Protein AF-0000000084401261 (afdb_homodimer)

Solvent-accessible surface area (backbone atoms only — not comparable to full-atom values): 15060 Å² total; per-residue (Å²): 129,85,71,73,80,71,73,76,42,36,64,57,45,37,25,75,43,51,74,70,54,85,77,71,63,54,91,97,41,45,52,34,78,43,34,50,45,66,36,75,44,83,82,37,84,51,31,46,18,32,31,38,40,41,37,37,50,63,77,71,43,76,48,74,32,82,35,45,32,43,34,37,30,67,39,63,32,38,34,36,36,30,63,48,68,70,44,70,43,82,41,37,56,28,19,33,37,38,40,37,60,44,17,37,38,33,38,37,30,94,53,36,23,32,29,43,36,42,30,47,42,78,64,89,51,85,62,54,50,83,50,51,51,63,78,70,73,80,66,86,120,130,85,70,71,80,72,75,76,43,36,62,58,44,37,26,77,44,51,73,68,55,86,76,72,63,52,91,97,41,47,52,34,77,44,33,49,44,65,37,75,44,82,81,39,85,51,31,45,18,32,31,37,38,40,36,35,51,60,76,71,44,76,48,73,31,82,34,46,33,44,36,37,31,67,39,61,31,37,34,36,34,31,62,47,65,71,44,68,43,81,41,39,54,29,20,33,39,38,41,37,61,44,18,36,38,33,40,36,30,92,52,37,22,32,28,42,34,42,29,47,42,77,64,87,50,84,62,54,50,82,50,51,51,64,78,71,77,66,73,82,118

InterPro domains:
  IPR010424 Acetate kinase EutQ [PF06249] (66-119)
  IPR010424 Acetate kinase EutQ [PTHR36169] (6-123)
  IPR011051 RmlC-like cupin domain superfamily [SSF51182] (16-123)
  IPR014710 RmlC-like jelly roll fold [G3DSA:2.60.120.10] (4-123)

Nearest PDB structures (foldseek):
  5ono-assembly1_A  TM=8.066E-01  e=2.607E-05  Paenibacillus lautus
  5cu1-assembly1_A  TM=7.318E-01  e=1.540E-05  Ruegeria pomeroyi DSS-3
  7eyl-assembly1_B  TM=7.516E-01  e=2.473E-05  Salmonella enterica
  2oyz-assembly1_A-2  TM=7.224E-01  e=2.897E-05  Vibrio parahaemolyticus RIMD 2210633
  7eym-assembly1_B  TM=7.090E-01  e=2.748E-05  Vibrio cholerae

Structure (mmCIF, N/CA/C/O backbone):
data_AF-0000000084401261-model_v1
#
loop_
_entity.id
_entity.type
_entity.pdbx_description
1 polymer '(S)-ureidoglycine aminohydrolase cupin domain-containing protein'
#
loop_
_atom_site.group_PDB
_atom_site.id
_atom_site.type_symbol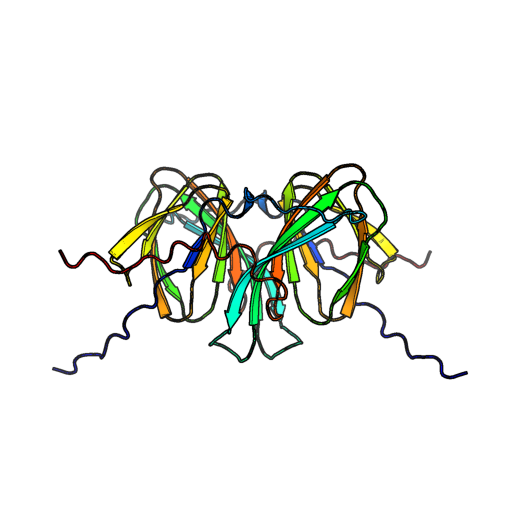
_atom_site.label_atom_id
_atom_site.label_alt_id
_atom_site.label_comp_id
_atom_site.label_asym_id
_atom_site.label_entity_id
_atom_site.label_seq_id
_atom_site.pdbx_PDB_ins_code
_atom_site.Cartn_x
_atom_site.Cartn_y
_atom_site.Cartn_z
_atom_site.occupancy
_atom_site.B_iso_or_equiv
_atom_site.auth_seq_id
_atom_site.auth_comp_id
_atom_site.auth_asym_id
_atom_site.auth_atom_id
_atom_site.pdbx_PDB_model_num
ATOM 1 N N . MET A 1 1 ? -21.547 29.125 25.453 1 32.78 1 MET A N 1
ATOM 2 C CA . MET A 1 1 ? -20.266 28.812 24.812 1 32.78 1 MET A CA 1
ATOM 3 C C . MET A 1 1 ? -20.281 27.406 24.234 1 32.78 1 MET A C 1
ATOM 5 O O . MET A 1 1 ? -20.484 26.438 24.969 1 32.78 1 MET A O 1
ATOM 9 N N . PHE A 1 2 ? -20.875 27.047 23.141 1 37.97 2 PHE A N 1
ATOM 10 C CA . PHE A 1 2 ? -20.984 25.75 22.5 1 37.97 2 PHE A CA 1
ATOM 11 C C . PHE A 1 2 ? -19.625 25.062 22.406 1 37.97 2 PHE A C 1
ATOM 13 O O . PHE A 1 2 ? -18.719 25.594 21.75 1 37.97 2 PHE A O 1
ATOM 20 N N . SER A 1 3 ? -19.094 24.531 23.453 1 42.75 3 SER A N 1
ATOM 21 C CA . SER A 1 3 ? -17.891 23.703 23.422 1 42.75 3 SER A CA 1
ATOM 22 C C . SER A 1 3 ? -17.922 22.734 22.234 1 42.75 3 SER A C 1
ATOM 24 O O . SER A 1 3 ? -18.812 21.906 22.125 1 42.75 3 SER A O 1
ATOM 26 N N . ALA A 1 4 ? -17.781 23.125 21.062 1 45.94 4 ALA A N 1
ATOM 27 C CA . ALA A 1 4 ? -17.609 22.188 19.953 1 45.94 4 ALA A CA 1
ATOM 28 C C . ALA A 1 4 ? -16.922 20.906 20.422 1 45.94 4 ALA A C 1
ATOM 30 O O . ALA A 1 4 ? -15.836 20.953 21 1 45.94 4 ALA A O 1
ATOM 31 N N . HIS A 1 5 ? -17.531 20.016 21 1 50.34 5 HIS A N 1
ATOM 32 C CA . HIS A 1 5 ? -17.016 18.688 21.375 1 50.34 5 HIS A CA 1
ATOM 33 C C . HIS A 1 5 ? -15.945 18.219 20.406 1 50.34 5 HIS A C 1
ATOM 35 O O . HIS A 1 5 ? -16.266 17.766 19.297 1 50.34 5 HIS A O 1
ATOM 41 N N . ARG A 1 6 ? -14.844 18.859 20.25 1 60.12 6 ARG A N 1
ATOM 42 C CA . ARG A 1 6 ? -13.703 18.484 19.406 1 60.12 6 ARG A CA 1
ATOM 43 C C . ARG A 1 6 ? -13.344 17.016 19.625 1 60.12 6 ARG A C 1
ATOM 45 O O . ARG A 1 6 ? -13.008 16.609 20.734 1 60.12 6 ARG A O 1
ATOM 52 N N . MET A 1 7 ? -13.867 16.016 18.891 1 75.56 7 MET A N 1
ATOM 53 C CA . MET A 1 7 ? -13.484 14.617 18.984 1 75.56 7 MET A CA 1
ATOM 54 C C . MET A 1 7 ? -11.977 14.461 19.062 1 75.56 7 MET A C 1
ATOM 56 O O . MET A 1 7 ? -11.234 15.18 18.391 1 75.56 7 MET A O 1
ATOM 60 N N . THR A 1 8 ? -11.555 13.891 20.156 1 91.25 8 THR A N 1
ATOM 61 C CA . THR A 1 8 ? -10.148 13.594 20.359 1 91.25 8 THR A CA 1
ATOM 62 C C . THR A 1 8 ? -9.57 12.836 19.172 1 91.25 8 THR A C 1
ATOM 64 O O . THR A 1 8 ? -10.117 11.812 18.766 1 91.25 8 THR A O 1
ATOM 67 N N . PRO A 1 9 ? -8.617 13.484 18.609 1 96.94 9 PRO A N 1
ATOM 68 C CA . PRO A 1 9 ? -8.031 12.797 17.453 1 96.94 9 PRO A CA 1
ATOM 69 C C . PRO A 1 9 ? -7.582 11.375 17.781 1 96.94 9 PRO A C 1
ATOM 71 O O . PRO A 1 9 ? -7.25 11.078 18.938 1 96.94 9 PRO A O 1
ATOM 74 N N . VAL A 1 10 ? -7.598 10.492 16.797 1 97.88 10 VAL A N 1
ATOM 75 C CA . VAL A 1 10 ? -7.156 9.102 16.906 1 97.88 10 VAL A CA 1
ATOM 76 C C . VAL A 1 10 ? -5.668 9.008 16.578 1 97.88 10 VAL A C 1
ATOM 78 O O . VAL A 1 10 ? -5.211 9.508 15.555 1 97.88 10 VAL A O 1
ATOM 81 N N . PRO A 1 11 ? -4.816 8.414 17.453 1 98.25 11 PRO A N 1
ATOM 82 C CA . PRO A 1 11 ? -3.379 8.312 17.219 1 98.25 11 PRO A CA 1
ATOM 83 C C . PRO A 1 11 ? -3.053 7.453 15.992 1 98.25 11 PRO A C 1
ATOM 85 O O . PRO A 1 11 ? -3.783 6.512 15.68 1 98.25 11 PRO A O 1
ATOM 88 N N . LEU A 1 12 ? -1.943 7.742 15.375 1 98.44 12 LEU A N 1
ATOM 89 C CA . LEU A 1 12 ? -1.398 6.918 14.305 1 98.44 12 LEU A CA 1
ATOM 90 C C . LEU A 1 12 ? -0.884 5.59 14.844 1 98.44 12 LEU A C 1
ATOM 92 O O . LEU A 1 12 ? -0.589 5.473 16.031 1 98.44 12 LEU A O 1
ATOM 96 N N . THR A 1 13 ? -0.856 4.602 14.008 1 97.94 13 THR A N 1
ATOM 97 C CA . THR A 1 13 ? -0.026 3.426 14.234 1 97.94 13 THR A CA 1
ATOM 98 C C . THR A 1 13 ? 1.214 3.457 13.344 1 97.94 13 THR A C 1
ATOM 100 O O . THR A 1 13 ? 1.109 3.652 12.133 1 97.94 13 THR A O 1
ATOM 103 N N . VAL A 1 14 ? 2.398 3.328 13.938 1 97.94 14 VAL A N 1
ATOM 104 C CA . VAL A 1 14 ? 3.654 3.404 13.195 1 97.94 14 VAL A CA 1
ATOM 105 C C . VAL A 1 14 ? 4.48 2.143 13.445 1 97.94 14 VAL A C 1
ATOM 107 O O . VAL A 1 14 ? 4.602 1.687 14.586 1 97.94 14 VAL A O 1
ATOM 110 N N . ILE A 1 15 ? 5 1.595 12.375 1 97.12 15 ILE A N 1
ATOM 111 C CA . ILE A 1 15 ? 5.961 0.502 12.461 1 97.12 15 ILE A CA 1
ATOM 112 C C . ILE A 1 15 ? 7.273 0.92 11.805 1 97.12 15 ILE A C 1
ATOM 114 O O . ILE A 1 15 ? 7.359 1.008 10.578 1 97.12 15 ILE A O 1
ATOM 118 N N . LYS A 1 16 ? 8.273 1.145 12.68 1 97.56 16 LYS A N 1
ATOM 119 C CA . LYS A 1 16 ? 9.586 1.558 12.188 1 97.56 16 LYS A CA 1
ATOM 120 C C . LYS A 1 16 ? 10.289 0.413 11.461 1 97.56 16 LYS A C 1
ATOM 122 O O . LYS A 1 16 ? 10.297 -0.721 11.945 1 97.56 16 LYS A O 1
ATOM 127 N N . GLY A 1 17 ? 10.836 0.696 10.273 1 97.56 17 GLY A N 1
ATOM 128 C CA . GLY A 1 17 ? 11.617 -0.278 9.531 1 97.56 17 GLY A CA 1
ATOM 129 C C . GLY A 1 17 ? 10.797 -1.464 9.055 1 97.56 17 GLY A C 1
ATOM 130 O O . GLY A 1 17 ? 11.32 -2.572 8.922 1 97.56 17 GLY A O 1
ATOM 131 N N . ALA A 1 18 ? 9.523 -1.304 8.844 1 96.88 18 ALA A N 1
ATOM 132 C CA . ALA A 1 18 ? 8.641 -2.41 8.5 1 96.88 18 ALA A CA 1
ATOM 133 C C . ALA A 1 18 ? 9.164 -3.172 7.285 1 96.88 18 ALA A C 1
ATOM 135 O O . ALA A 1 18 ? 9.117 -4.402 7.246 1 96.88 18 ALA A O 1
ATOM 136 N N . SER A 1 19 ? 9.672 -2.469 6.266 1 97.19 19 SER A N 1
ATOM 137 C CA . SER A 1 19 ? 10.086 -3.141 5.039 1 97.19 19 SER A CA 1
ATOM 138 C C . SER A 1 19 ? 11.461 -3.783 5.199 1 97.19 19 SER A C 1
ATOM 140 O O . SER A 1 19 ? 11.969 -4.426 4.273 1 97.19 19 SER A O 1
ATOM 142 N N . HIS A 1 20 ? 12.062 -3.592 6.312 1 94.12 20 HIS A N 1
ATOM 143 C CA . HIS A 1 20 ? 13.375 -4.184 6.574 1 94.12 20 HIS A CA 1
ATOM 144 C C . HIS A 1 20 ? 13.25 -5.418 7.465 1 94.12 20 HIS A C 1
ATOM 146 O O . HIS A 1 20 ? 14.25 -6.094 7.73 1 94.12 20 HIS A O 1
ATOM 152 N N . ALA A 1 21 ? 12.047 -5.633 7.906 1 83.12 21 ALA A N 1
ATOM 153 C CA . ALA A 1 21 ? 11.852 -6.793 8.773 1 83.12 21 ALA A CA 1
ATOM 154 C C . ALA A 1 21 ? 12.102 -8.094 8.016 1 83.12 21 ALA A C 1
ATOM 156 O O . ALA A 1 21 ? 11.852 -8.172 6.809 1 83.12 21 ALA A O 1
ATOM 157 N N . ASN A 1 22 ? 12.594 -9.055 8.727 1 85.94 22 ASN A N 1
ATOM 158 C CA . ASN A 1 22 ? 12.844 -10.359 8.133 1 85.94 22 ASN A CA 1
ATOM 159 C C . ASN A 1 22 ? 11.562 -11.172 7.988 1 85.94 22 ASN A C 1
ATOM 161 O O . ASN A 1 22 ? 10.828 -11.359 8.961 1 85.94 22 ASN A O 1
ATOM 165 N N . LEU A 1 23 ? 11.242 -11.516 6.844 1 91.25 23 LEU A N 1
ATOM 166 C CA . LEU A 1 23 ? 10.141 -12.43 6.555 1 91.25 23 LEU A CA 1
ATOM 167 C C . LEU A 1 23 ? 10.664 -13.836 6.289 1 91.25 23 LEU A C 1
ATOM 169 O O . LEU A 1 23 ? 11.062 -14.148 5.164 1 91.25 23 LEU A O 1
ATOM 173 N N . PRO A 1 24 ? 10.664 -14.609 7.258 1 90.88 24 PRO A N 1
ATOM 174 C CA . PRO A 1 24 ? 11.273 -15.938 7.105 1 90.88 24 PRO A CA 1
ATOM 175 C C . PRO A 1 24 ? 10.484 -16.844 6.16 1 90.88 24 PRO A C 1
ATOM 177 O O . PRO A 1 24 ? 9.258 -16.719 6.055 1 90.88 24 PRO A O 1
ATOM 180 N N . LEU A 1 25 ? 11.258 -17.703 5.543 1 92.38 25 LEU A N 1
ATOM 181 C CA . LEU A 1 25 ? 10.648 -18.766 4.754 1 92.38 25 LEU A CA 1
ATOM 182 C C . LEU A 1 25 ? 10.586 -20.062 5.543 1 92.38 25 LEU A C 1
ATOM 184 O O . LEU A 1 25 ? 11.539 -20.406 6.25 1 92.38 25 LEU A O 1
ATOM 188 N N . PHE A 1 26 ? 9.469 -20.719 5.438 1 87.38 26 PHE A N 1
ATOM 189 C CA . PHE A 1 26 ? 9.328 -22.016 6.086 1 87.38 26 PHE A CA 1
ATOM 190 C C . PHE A 1 26 ? 9.984 -23.109 5.25 1 87.38 26 PHE A C 1
ATOM 192 O O . PHE A 1 26 ? 10.164 -22.953 4.039 1 87.38 26 PHE A O 1
ATOM 199 N N . PRO A 1 27 ? 10.281 -24.203 5.91 1 89.75 27 PRO A N 1
ATOM 200 C CA . PRO A 1 27 ? 10.891 -25.297 5.152 1 89.75 27 PRO A CA 1
ATOM 201 C C . PRO A 1 27 ? 10.062 -25.719 3.938 1 89.75 27 PRO A C 1
ATOM 203 O O . PRO A 1 27 ? 8.836 -25.812 4.027 1 89.75 27 PRO A O 1
ATOM 206 N N . ASN A 1 28 ? 10.633 -25.844 2.803 1 92.12 28 ASN A N 1
ATOM 207 C CA . ASN A 1 28 ? 10.07 -26.281 1.53 1 92.12 28 ASN A CA 1
ATOM 208 C C . ASN A 1 28 ? 9.164 -25.219 0.922 1 92.12 28 ASN A C 1
ATOM 210 O O . ASN A 1 28 ? 8.375 -25.516 0.017 1 92.12 28 ASN A O 1
ATOM 214 N N . GLU A 1 29 ? 9.234 -24.109 1.613 1 95 29 GLU A N 1
ATOM 215 C CA . GLU A 1 29 ? 8.5 -22.984 1.042 1 95 29 GLU A CA 1
ATOM 216 C C . GLU A 1 29 ? 9.453 -21.969 0.402 1 95 29 GLU A C 1
ATOM 218 O O . GLU A 1 29 ? 10.547 -21.734 0.917 1 95 29 GLU A O 1
ATOM 223 N N . ASN A 1 30 ? 9.062 -21.453 -0.778 1 97.88 30 ASN A N 1
ATOM 224 C CA . ASN A 1 30 ? 9.914 -20.453 -1.412 1 97.88 30 ASN A CA 1
ATOM 225 C C . ASN A 1 30 ? 9.234 -19.094 -1.484 1 97.88 30 ASN A C 1
ATOM 227 O O . ASN A 1 30 ? 9.625 -18.234 -2.279 1 97.88 30 ASN A O 1
ATOM 231 N N . ALA A 1 31 ? 8.102 -18.922 -0.783 1 97.56 31 ALA A N 1
ATOM 232 C CA . ALA A 1 31 ? 7.43 -17.641 -0.653 1 97.56 31 ALA A CA 1
ATOM 233 C C . ALA A 1 31 ? 6.816 -17.484 0.735 1 97.56 31 ALA A C 1
ATOM 235 O O . ALA A 1 31 ? 6.527 -18.469 1.412 1 97.56 31 ALA A O 1
ATOM 236 N N . ALA A 1 32 ? 6.676 -16.25 1.172 1 94.56 32 ALA A N 1
ATOM 237 C CA . ALA A 1 32 ? 6.082 -15.945 2.471 1 94.56 32 ALA A CA 1
ATOM 238 C C . ALA A 1 32 ? 5.262 -14.664 2.408 1 94.56 32 ALA A C 1
ATOM 240 O O . ALA A 1 32 ? 5.637 -13.711 1.719 1 94.56 32 ALA A O 1
ATOM 241 N N . LEU A 1 33 ? 4.176 -14.695 3.076 1 94.56 33 LEU A N 1
ATOM 242 C CA . LEU A 1 33 ? 3.389 -13.508 3.379 1 94.56 33 LEU A CA 1
ATOM 243 C C . LEU A 1 33 ? 3.551 -13.102 4.84 1 94.56 33 LEU A C 1
ATOM 245 O O . LEU A 1 33 ? 3.551 -13.961 5.73 1 94.56 33 LEU A O 1
ATOM 249 N N . GLY A 1 34 ? 3.717 -11.836 5.105 1 94 34 GLY A N 1
ATOM 250 C CA . GLY A 1 34 ? 3.75 -11.305 6.461 1 94 34 GLY A CA 1
ATOM 251 C C . GLY A 1 34 ? 2.844 -10.109 6.656 1 94 34 GLY A C 1
ATOM 252 O O . GLY A 1 34 ? 3.242 -8.969 6.391 1 94 34 GLY A O 1
ATOM 253 N N . ASP A 1 35 ? 1.571 -10.375 7.129 1 95.5 35 ASP A N 1
ATOM 254 C CA . ASP A 1 35 ? 0.698 -9.281 7.535 1 95.5 35 ASP A CA 1
ATOM 255 C C . ASP A 1 35 ? 1.272 -8.531 8.734 1 95.5 35 ASP A C 1
ATOM 257 O O . ASP A 1 35 ? 1.63 -9.148 9.742 1 95.5 35 ASP A O 1
ATOM 261 N N . ILE A 1 36 ? 1.341 -7.234 8.586 1 94.94 36 ILE A N 1
ATOM 262 C CA . ILE A 1 36 ? 1.957 -6.508 9.695 1 94.94 36 ILE A CA 1
ATOM 263 C C . ILE A 1 36 ? 0.882 -5.766 10.484 1 94.94 36 ILE A C 1
ATOM 265 O O . ILE A 1 36 ? 1.07 -5.465 11.664 1 94.94 36 ILE A O 1
ATOM 269 N N . LEU A 1 37 ? -0.263 -5.395 9.891 1 95.94 37 LEU A N 1
ATOM 270 C CA . LEU A 1 37 ? -1.326 -4.691 10.602 1 95.94 37 LEU A CA 1
ATOM 271 C C . LEU A 1 37 ? -2.678 -4.941 9.938 1 95.94 37 LEU A C 1
ATOM 273 O O . LEU A 1 37 ? -2.848 -4.684 8.742 1 95.94 37 LEU A O 1
ATOM 277 N N . GLU A 1 38 ? -3.551 -5.484 10.625 1 95.94 38 GLU A N 1
ATOM 278 C CA . GLU A 1 38 ? -4.961 -5.547 10.258 1 95.94 38 GLU A CA 1
ATOM 279 C C . GLU A 1 38 ? -5.734 -4.355 10.82 1 95.94 38 GLU A C 1
ATOM 281 O O . GLU A 1 38 ? -5.59 -4.012 11.992 1 95.94 38 GLU A O 1
ATOM 286 N N . THR A 1 39 ? -6.5 -3.723 9.992 1 95.19 39 THR A N 1
ATOM 287 C CA . THR A 1 39 ? -7.387 -2.654 10.43 1 95.19 39 THR A CA 1
ATOM 288 C C . THR A 1 39 ? -8.828 -2.934 10.008 1 95.19 39 THR A C 1
ATOM 290 O O . THR A 1 39 ? -9.094 -3.146 8.82 1 95.19 39 THR A O 1
ATOM 293 N N . LYS A 1 40 ? -9.688 -2.984 10.992 1 94.19 40 LYS A N 1
ATOM 294 C CA . LYS A 1 40 ? -11.109 -2.938 10.648 1 94.19 40 LYS A CA 1
ATOM 295 C C . LYS A 1 40 ? -11.523 -1.529 10.234 1 94.19 40 LYS A C 1
ATOM 297 O O . LYS A 1 40 ? -11.312 -0.568 10.977 1 94.19 40 LYS A O 1
ATOM 302 N N . THR A 1 41 ? -12.117 -1.435 9.094 1 94.06 41 THR A N 1
ATOM 303 C CA . THR A 1 41 ? -12.43 -0.108 8.57 1 94.06 41 THR A CA 1
ATOM 304 C C . THR A 1 41 ? -13.664 0.467 9.266 1 94.06 41 THR A C 1
ATOM 306 O O . THR A 1 41 ? -14.547 -0.279 9.688 1 94.06 41 THR A O 1
ATOM 309 N N . LYS A 1 42 ? -13.711 1.733 9.383 1 91.31 42 LYS A N 1
ATOM 310 C CA . LYS A 1 42 ? -14.844 2.439 9.984 1 91.31 42 LYS A CA 1
ATOM 311 C C . LYS A 1 42 ? -15.703 3.113 8.914 1 91.31 42 LYS A C 1
ATOM 313 O O . LYS A 1 42 ? -16.859 3.436 9.156 1 91.31 42 LYS A O 1
ATOM 318 N N . THR A 1 43 ? -15.125 3.389 7.793 1 83.81 43 THR A N 1
ATOM 319 C CA . THR A 1 43 ? -15.859 4.016 6.703 1 83.81 43 THR A CA 1
ATOM 320 C C . THR A 1 43 ? -16.953 3.088 6.18 1 83.81 43 THR A C 1
ATOM 322 O O . THR A 1 43 ? -18.062 3.535 5.871 1 83.81 43 THR A O 1
ATOM 325 N N . LYS A 1 44 ? -16.547 1.863 6.023 1 82.38 44 LYS A N 1
ATOM 326 C CA . LYS A 1 44 ? -17.438 0.768 5.645 1 82.38 44 LYS A CA 1
ATOM 327 C C . LYS A 1 44 ? -17.062 -0.518 6.379 1 82.38 44 LYS A C 1
ATOM 329 O O . LYS A 1 44 ? -15.922 -0.677 6.828 1 82.38 44 LYS A O 1
ATOM 334 N N . ASP A 1 45 ? -18.016 -1.297 6.453 1 86.44 45 ASP A N 1
ATOM 335 C CA . ASP A 1 45 ? -17.703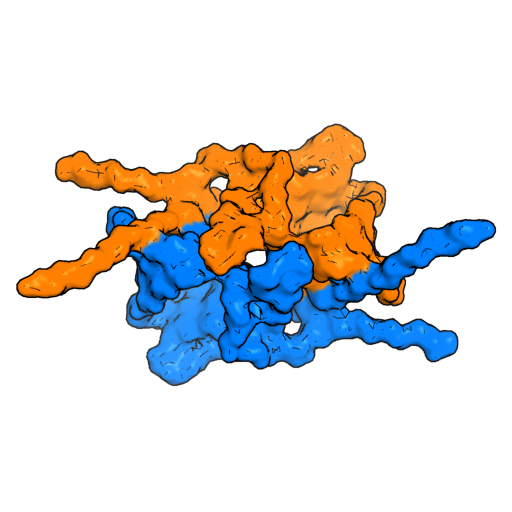 -2.594 7.039 1 86.44 45 ASP A CA 1
ATOM 336 C C . ASP A 1 45 ? -16.703 -3.355 6.172 1 86.44 45 ASP A C 1
ATOM 338 O O . ASP A 1 45 ? -16.953 -3.611 4.996 1 86.44 45 ASP A O 1
ATOM 342 N N . GLY A 1 46 ? -15.547 -3.514 6.637 1 92.38 46 GLY A N 1
ATOM 343 C CA . GLY A 1 46 ? -14.516 -4.227 5.898 1 92.38 46 GLY A CA 1
ATOM 344 C C . GLY A 1 46 ? -13.188 -4.266 6.621 1 92.38 46 GLY A C 1
ATOM 345 O O . GLY A 1 46 ? -13.133 -4.113 7.844 1 92.38 46 GLY A O 1
ATOM 346 N N . TYR A 1 47 ? -12.242 -4.691 5.891 1 94.12 47 TYR A N 1
ATOM 347 C CA . TYR A 1 47 ? -10.883 -4.781 6.422 1 94.12 47 TYR A CA 1
ATOM 348 C C . TYR A 1 47 ? -9.898 -4.055 5.516 1 94.12 47 TYR A C 1
ATOM 350 O O . TYR A 1 47 ? -10.141 -3.898 4.316 1 94.12 47 TYR A O 1
ATOM 358 N N . PHE A 1 48 ? -8.891 -3.662 6.094 1 95.69 48 PHE A N 1
ATOM 359 C CA . PHE A 1 48 ? -7.734 -2.998 5.5 1 95.69 48 PHE A CA 1
ATOM 360 C C . PHE A 1 48 ? -6.438 -3.504 6.129 1 95.69 48 PHE A C 1
ATOM 362 O O . PHE A 1 48 ? -6.043 -3.041 7.199 1 95.69 4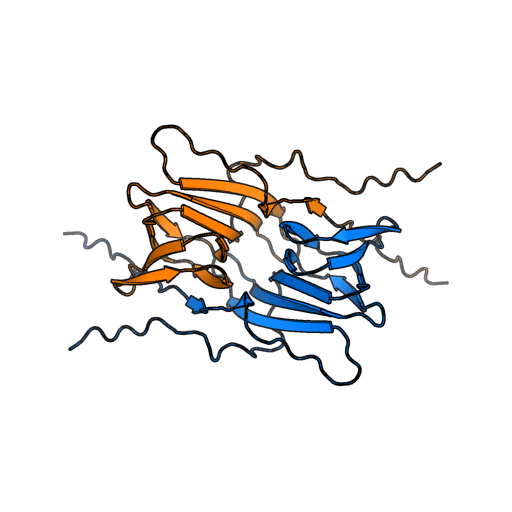8 PHE A O 1
ATOM 369 N N . THR A 1 49 ? -5.801 -4.453 5.449 1 97 49 THR A N 1
ATOM 370 C CA . THR A 1 49 ? -4.656 -5.152 6.027 1 97 49 THR A CA 1
ATOM 371 C C . THR A 1 49 ? -3.396 -4.902 5.203 1 97 49 THR A C 1
ATOM 373 O O . THR A 1 49 ? -3.438 -4.922 3.973 1 97 49 THR A O 1
ATOM 376 N N . SER A 1 50 ? -2.287 -4.664 5.863 1 98.06 50 SER A N 1
ATOM 377 C CA . SER A 1 50 ? -1.005 -4.426 5.211 1 98.06 50 SER A CA 1
ATOM 378 C C . SER A 1 50 ? -0.005 -5.531 5.531 1 98.06 50 SER A C 1
ATOM 380 O O . SER A 1 50 ? -0.073 -6.148 6.598 1 98.06 50 SER A O 1
ATOM 382 N N . GLY A 1 51 ? 0.878 -5.695 4.559 1 97.19 51 GLY A N 1
ATOM 383 C CA . GLY A 1 51 ? 1.94 -6.66 4.793 1 97.19 51 GLY A CA 1
ATOM 384 C C . GLY A 1 51 ? 2.979 -6.688 3.688 1 97.19 51 GLY A C 1
ATOM 385 O O . GLY A 1 51 ? 3.074 -5.742 2.898 1 97.19 51 GLY A O 1
ATOM 386 N N . PHE A 1 52 ? 3.811 -7.684 3.746 1 97.75 52 PHE A N 1
ATOM 387 C CA . PHE A 1 52 ? 4.887 -7.859 2.779 1 97.75 52 PHE A CA 1
ATOM 388 C C . PHE A 1 52 ? 4.883 -9.273 2.215 1 97.75 52 PHE A C 1
ATOM 390 O O . PHE A 1 52 ? 4.422 -10.211 2.871 1 97.75 52 PHE A O 1
ATOM 397 N N . TYR A 1 53 ? 5.25 -9.352 0.996 1 97.12 53 TYR A N 1
ATOM 398 C CA . TYR A 1 53 ? 5.418 -10.602 0.263 1 97.12 53 TYR A CA 1
ATOM 399 C C . TYR A 1 53 ? 6.883 -10.828 -0.104 1 97.12 53 TYR A C 1
ATOM 401 O O . TYR A 1 53 ? 7.547 -9.922 -0.604 1 97.12 53 TYR A O 1
ATOM 409 N N . ARG A 1 54 ? 7.391 -12.016 0.163 1 97.94 54 ARG A N 1
ATOM 410 C CA . ARG A 1 54 ? 8.742 -12.422 -0.219 1 97.94 54 ARG A CA 1
ATOM 411 C C . ARG A 1 54 ? 8.711 -13.711 -1.038 1 97.94 54 ARG A C 1
ATOM 413 O O . ARG A 1 54 ? 7.965 -14.641 -0.724 1 97.94 54 ARG A O 1
ATOM 420 N N . ILE A 1 55 ? 9.539 -13.734 -2.068 1 98.38 55 ILE A N 1
ATOM 421 C CA . ILE A 1 55 ? 9.664 -14.945 -2.869 1 98.38 55 ILE A CA 1
ATOM 422 C C . ILE A 1 55 ? 11.117 -15.133 -3.299 1 98.38 55 ILE A C 1
ATOM 424 O O . ILE A 1 55 ? 11.812 -14.156 -3.596 1 98.38 55 ILE A O 1
ATOM 428 N N . VAL A 1 56 ? 11.617 -16.328 -3.271 1 98.5 56 VAL A N 1
ATOM 429 C CA . VAL A 1 56 ? 12.914 -16.703 -3.822 1 98.5 56 VAL A CA 1
ATOM 430 C C . VAL A 1 56 ? 12.727 -17.766 -4.906 1 98.5 56 VAL A C 1
ATOM 432 O O . VAL A 1 56 ? 11.633 -18.312 -5.07 1 98.5 56 VAL A O 1
ATOM 435 N N . ALA A 1 57 ? 13.789 -17.984 -5.637 1 98.44 57 ALA A N 1
ATOM 436 C CA . ALA A 1 57 ? 13.711 -18.969 -6.719 1 98.44 57 ALA A CA 1
ATOM 437 C C . ALA A 1 57 ? 13.195 -20.312 -6.211 1 98.44 57 ALA A C 1
ATOM 439 O O . ALA A 1 57 ? 13.562 -20.75 -5.121 1 98.44 57 ALA A O 1
ATOM 440 N N . GLY A 1 58 ? 12.328 -20.938 -6.926 1 98.06 58 GLY A N 1
ATOM 441 C CA . GLY A 1 58 ? 11.664 -22.188 -6.594 1 98.06 58 GLY A CA 1
ATOM 442 C C . GLY A 1 58 ? 10.414 -22.438 -7.426 1 98.06 58 GLY A C 1
ATOM 443 O O . GLY A 1 58 ? 10.344 -22.016 -8.586 1 98.06 58 GLY A O 1
ATOM 444 N N . ARG A 1 59 ? 9.508 -23.203 -6.93 1 97.81 59 ARG A N 1
ATOM 445 C CA . ARG A 1 59 ? 8.297 -23.531 -7.672 1 97.81 59 ARG A CA 1
ATOM 446 C C . ARG A 1 59 ? 7.41 -22.312 -7.852 1 97.81 59 ARG A C 1
ATOM 448 O O . ARG A 1 59 ? 7.438 -21.391 -7.027 1 97.81 59 ARG A O 1
ATOM 455 N N . SER A 1 60 ? 6.668 -22.297 -8.883 1 98.44 60 SER A N 1
ATOM 456 C CA . SER A 1 60 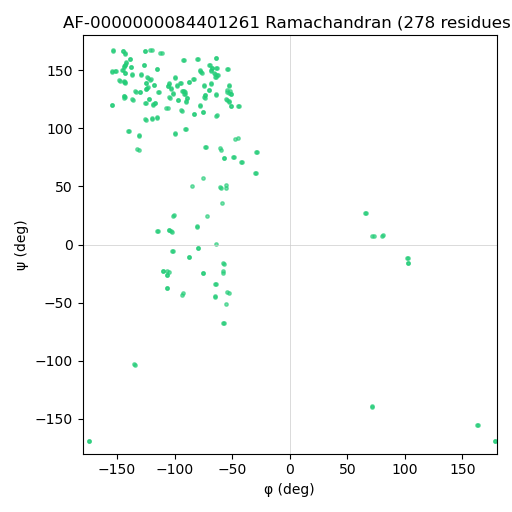? 5.645 -21.266 -9.047 1 98.44 60 SER A CA 1
ATOM 457 C C . SER A 1 60 ? 4.598 -21.344 -7.945 1 98.44 60 SER A C 1
ATOM 459 O O . SER A 1 60 ? 4.207 -22.438 -7.527 1 98.44 60 SER A O 1
ATOM 461 N N . ARG A 1 61 ? 4.09 -20.156 -7.555 1 98.38 61 ARG A N 1
ATOM 462 C CA . ARG A 1 61 ? 3.105 -20.062 -6.48 1 98.38 61 ARG A CA 1
ATOM 463 C C . ARG A 1 61 ? 1.771 -19.547 -7 1 98.38 61 ARG A C 1
ATOM 465 O O . ARG A 1 61 ? 1.654 -18.375 -7.363 1 98.38 61 ARG A O 1
ATOM 472 N N . PRO A 1 62 ? 0.749 -20.391 -7.055 1 98.5 62 PRO A N 1
ATOM 473 C CA . PRO A 1 62 ? -0.555 -19.922 -7.531 1 98.5 62 PRO A CA 1
ATOM 474 C C . PRO A 1 62 ? -1.305 -19.109 -6.48 1 98.5 62 PRO A C 1
ATOM 476 O O . PRO A 1 62 ? -1.128 -19.328 -5.281 1 98.5 62 PRO A O 1
ATOM 479 N N . ALA A 1 63 ? -2.076 -18.172 -6.98 1 98.19 63 ALA A N 1
ATOM 480 C CA . ALA A 1 63 ? -2.961 -17.406 -6.109 1 98.19 63 ALA A CA 1
ATOM 481 C C . ALA A 1 63 ? -4.23 -17 -6.852 1 98.19 63 ALA A C 1
ATOM 483 O O . ALA A 1 63 ? -4.184 -16.656 -8.031 1 98.19 63 ALA A O 1
ATOM 484 N N . GLU A 1 64 ? -5.297 -17.062 -6.129 1 98.12 64 GLU A N 1
ATOM 485 C CA . GLU A 1 64 ? -6.59 -16.547 -6.562 1 98.12 64 GLU A CA 1
ATOM 486 C C . GLU A 1 64 ? -7.137 -15.531 -5.57 1 98.12 64 GLU A C 1
ATOM 488 O O . GLU A 1 64 ? -7.047 -15.727 -4.355 1 98.12 64 GLU A O 1
ATOM 493 N N . TYR A 1 65 ? -7.789 -14.555 -6.121 1 97.94 65 TYR A N 1
ATOM 494 C CA . TYR A 1 65 ? -8.141 -13.422 -5.266 1 97.94 65 TYR A CA 1
ATOM 495 C C . TYR A 1 65 ? -9.648 -13.273 -5.152 1 97.94 65 TYR A C 1
ATOM 497 O O . TYR A 1 65 ? -10.336 -13.062 -6.156 1 97.94 65 TYR A O 1
ATOM 505 N N . SER A 1 66 ? -10.172 -13.328 -3.957 1 97.19 66 SER A N 1
ATOM 506 C CA . SER A 1 66 ? -11.555 -12.984 -3.643 1 97.19 66 SER A CA 1
ATOM 507 C C . SER A 1 66 ? -11.641 -11.633 -2.938 1 97.19 66 SER A C 1
ATOM 509 O O . SER A 1 66 ? -12.656 -11.32 -2.305 1 97.19 66 SER A O 1
ATOM 511 N N . PHE A 1 67 ? -10.617 -10.875 -2.926 1 97.38 67 PHE A N 1
ATOM 512 C CA . PHE A 1 67 ? -10.438 -9.547 -2.344 1 97.38 67 PHE A CA 1
ATOM 513 C C . PHE A 1 67 ? -9.547 -8.68 -3.234 1 97.38 67 PHE A C 1
ATOM 515 O O . PHE A 1 67 ? -8.898 -9.188 -4.148 1 97.38 67 PHE A O 1
ATOM 522 N N . GLU A 1 68 ? -9.539 -7.371 -3.029 1 97.88 68 GLU A N 1
ATOM 523 C CA . GLU A 1 68 ? -8.625 -6.465 -3.715 1 97.88 68 GLU A CA 1
ATOM 524 C C . GLU A 1 68 ? -7.266 -6.422 -3.018 1 97.88 68 GLU A C 1
ATOM 526 O O . GLU A 1 68 ? -7.191 -6.406 -1.787 1 97.88 68 GLU A O 1
ATOM 531 N N . GLU A 1 69 ? -6.23 -6.332 -3.773 1 98.69 69 GLU A N 1
ATOM 532 C CA . GLU A 1 69 ? -4.883 -6.168 -3.238 1 98.69 69 GLU A CA 1
ATOM 533 C C . GLU A 1 69 ? -4.039 -5.262 -4.133 1 98.69 69 GLU A C 1
ATOM 535 O O . GLU A 1 69 ? -3.988 -5.461 -5.352 1 98.69 69 GLU A O 1
ATOM 540 N N . ALA A 1 70 ? -3.449 -4.277 -3.553 1 98.81 70 ALA A N 1
ATOM 541 C CA . ALA A 1 70 ? -2.443 -3.441 -4.199 1 98.81 70 ALA A CA 1
ATOM 542 C C . ALA A 1 70 ? -1.036 -3.836 -3.764 1 98.81 70 ALA A C 1
ATOM 544 O O . ALA A 1 70 ? -0.77 -3.988 -2.568 1 98.81 70 ALA A O 1
ATOM 545 N N . LYS A 1 71 ? -0.145 -4.035 -4.719 1 98.88 71 LYS A N 1
ATOM 546 C CA . LYS A 1 71 ? 1.25 -4.348 -4.422 1 98.88 71 LYS A CA 1
ATOM 547 C C . LYS A 1 71 ? 2.188 -3.309 -5.035 1 98.88 71 LYS A C 1
ATOM 549 O O . LYS A 1 71 ? 1.968 -2.855 -6.16 1 98.88 71 LYS A O 1
ATOM 554 N N . LEU A 1 72 ? 3.195 -2.971 -4.367 1 98.88 72 LEU A N 1
ATOM 555 C CA . LEU A 1 72 ? 4.363 -2.256 -4.871 1 98.88 72 LEU A CA 1
ATOM 556 C C . LEU A 1 72 ? 5.629 -3.094 -4.703 1 98.88 72 LEU A C 1
ATOM 558 O O . LEU A 1 72 ? 5.977 -3.48 -3.586 1 98.88 72 LEU A O 1
ATOM 562 N N . VAL A 1 73 ? 6.289 -3.373 -5.828 1 98.88 73 VAL A N 1
ATOM 563 C CA . VAL A 1 73 ? 7.543 -4.113 -5.746 1 98.88 73 VAL A CA 1
ATOM 564 C C . VAL A 1 73 ? 8.648 -3.209 -5.199 1 98.88 73 VAL A C 1
ATOM 566 O O . VAL A 1 73 ? 8.852 -2.098 -5.695 1 98.88 73 VAL A O 1
ATOM 569 N N . LEU A 1 74 ? 9.344 -3.721 -4.145 1 98.81 74 LEU A N 1
ATOM 570 C CA . LEU A 1 74 ? 10.328 -2.895 -3.449 1 98.81 74 LEU A CA 1
ATOM 571 C C . LEU A 1 74 ? 11.742 -3.336 -3.787 1 98.81 74 LEU A C 1
ATOM 573 O O . LEU A 1 74 ? 12.656 -2.51 -3.838 1 98.81 74 LEU A O 1
ATOM 577 N N . ARG A 1 75 ? 11.984 -4.602 -3.93 1 98.56 75 ARG A N 1
ATOM 578 C CA . ARG A 1 75 ? 13.312 -5.16 -4.164 1 98.56 75 ARG A CA 1
ATOM 579 C C . ARG A 1 75 ? 13.234 -6.379 -5.074 1 98.56 75 ARG A C 1
ATOM 581 O O . ARG A 1 75 ? 12.242 -7.113 -5.062 1 98.56 75 ARG A O 1
ATOM 588 N N . GLY A 1 76 ? 14.305 -6.621 -5.859 1 98.69 76 GLY A N 1
ATOM 589 C CA . GLY A 1 76 ? 14.422 -7.812 -6.688 1 98.69 76 GLY A CA 1
ATOM 590 C C . GLY A 1 76 ? 13.492 -7.801 -7.883 1 98.69 76 GLY A C 1
ATOM 591 O O . GLY A 1 76 ? 13.414 -6.805 -8.609 1 98.69 76 GLY A O 1
ATOM 592 N N . GLU A 1 77 ? 12.938 -8.945 -8.141 1 98.88 77 GLU A N 1
ATOM 593 C CA . GLU A 1 77 ? 12.031 -9.133 -9.266 1 98.88 77 GLU A CA 1
ATOM 594 C C . GLU A 1 77 ? 11.016 -10.234 -8.984 1 98.88 77 GLU A C 1
ATOM 596 O O . GLU A 1 77 ? 11.312 -11.188 -8.266 1 98.88 77 GLU A O 1
ATOM 601 N N . ILE A 1 78 ? 9.875 -10.094 -9.547 1 98.94 78 ILE A N 1
ATOM 602 C CA . ILE A 1 78 ? 8.797 -11.078 -9.445 1 98.94 78 ILE A CA 1
ATOM 603 C C . ILE A 1 78 ? 8.156 -11.273 -10.82 1 98.94 78 ILE A C 1
ATOM 605 O O . ILE A 1 78 ? 7.715 -10.312 -11.453 1 98.94 78 ILE A O 1
ATOM 609 N N . ASP A 1 79 ? 8.109 -12.453 -11.258 1 98.94 79 ASP A N 1
ATOM 610 C CA . ASP A 1 79 ? 7.332 -12.797 -12.445 1 98.94 79 ASP A CA 1
ATOM 611 C C . ASP A 1 79 ? 5.914 -13.219 -12.062 1 98.94 79 ASP A C 1
ATOM 613 O O . ASP A 1 79 ? 5.727 -14.047 -11.172 1 98.94 79 ASP A O 1
ATOM 617 N N . ILE A 1 80 ? 4.98 -12.602 -12.742 1 98.94 80 ILE A N 1
ATOM 618 C CA . ILE A 1 80 ? 3.58 -12.883 -12.453 1 98.94 80 ILE A CA 1
ATOM 619 C C . ILE A 1 80 ? 2.859 -13.297 -13.734 1 98.94 80 ILE A C 1
ATOM 621 O O . ILE A 1 80 ? 2.6 -12.461 -14.602 1 98.94 80 ILE A O 1
ATOM 625 N N . LEU A 1 81 ? 2.547 -14.555 -13.82 1 98.81 81 LEU A N 1
ATOM 626 C CA . LEU A 1 81 ? 1.681 -15.008 -14.906 1 98.81 81 LEU A CA 1
ATOM 627 C C . LEU A 1 81 ? 0.229 -14.625 -14.641 1 98.81 81 LEU A C 1
ATOM 629 O O . LEU A 1 81 ? -0.364 -15.07 -13.656 1 98.81 81 LEU A O 1
ATOM 633 N N . ASP A 1 82 ? -0.254 -13.766 -15.461 1 98.62 82 ASP A N 1
ATOM 634 C CA . ASP A 1 82 ? -1.666 -13.398 -15.422 1 98.62 82 ASP A CA 1
ATOM 635 C C . ASP A 1 82 ? -2.52 -14.398 -16.188 1 98.62 82 ASP A C 1
ATOM 637 O O . ASP A 1 82 ? -2.508 -14.414 -17.422 1 98.62 82 ASP A O 1
ATOM 641 N N . GLU A 1 83 ? -3.34 -15.141 -15.523 1 98.06 83 GLU A N 1
ATOM 642 C CA . GLU A 1 83 ? -4.039 -16.25 -16.172 1 98.06 83 GLU A CA 1
ATOM 643 C C . GLU A 1 83 ? -5.168 -15.734 -17.062 1 98.06 83 GLU A C 1
ATOM 645 O O . GLU A 1 83 ? -5.637 -16.453 -17.953 1 98.06 83 GLU A O 1
ATOM 650 N N . ALA A 1 84 ? -5.645 -14.562 -16.734 1 97.88 84 ALA A N 1
ATOM 651 C CA . ALA A 1 84 ? -6.688 -13.984 -17.594 1 97.88 84 ALA A CA 1
ATOM 652 C C . ALA A 1 84 ? -6.156 -13.695 -18.984 1 97.88 84 ALA A C 1
ATOM 654 O O . ALA A 1 84 ? -6.883 -13.844 -19.969 1 97.88 84 ALA A O 1
ATOM 655 N N . THR A 1 85 ? -4.871 -13.312 -19.094 1 97.56 85 THR A N 1
ATOM 656 C CA . THR A 1 85 ? -4.328 -12.859 -20.375 1 97.56 85 THR A CA 1
ATOM 657 C C . THR A 1 85 ? -3.34 -13.883 -20.922 1 97.56 85 THR A C 1
ATOM 659 O O . THR A 1 85 ? -3.002 -13.844 -22.109 1 97.56 85 THR A O 1
ATOM 662 N N . GLY A 1 86 ? -2.836 -14.641 -20.094 1 97.5 86 GLY A N 1
ATOM 663 C CA . GLY A 1 86 ? -1.783 -15.57 -20.484 1 97.5 86 GLY A CA 1
ATOM 664 C C . GLY A 1 86 ? -0.416 -14.922 -20.562 1 97.5 86 GLY A C 1
ATOM 665 O O . GLY A 1 86 ? 0.552 -15.547 -21 1 97.5 86 GLY A O 1
ATOM 666 N N . ARG A 1 87 ? -0.291 -13.711 -20.141 1 97.94 87 ARG A N 1
ATOM 667 C CA . ARG A 1 87 ? 0.968 -12.969 -20.203 1 97.94 87 ARG A CA 1
ATOM 668 C C . ARG A 1 87 ? 1.676 -12.992 -18.844 1 97.94 87 ARG A C 1
ATOM 670 O O . ARG A 1 87 ? 1.029 -12.906 -17.797 1 97.94 87 ARG A O 1
ATOM 677 N N . THR A 1 88 ? 2.988 -13.078 -18.969 1 98.62 88 THR A N 1
ATOM 678 C CA . THR A 1 88 ? 3.803 -12.945 -17.766 1 98.62 88 THR A CA 1
ATOM 679 C C . THR A 1 88 ? 4.316 -11.523 -17.609 1 98.62 88 THR A C 1
ATOM 681 O O . THR A 1 88 ? 4.969 -10.992 -18.516 1 98.62 88 THR A O 1
ATOM 684 N N . ILE A 1 89 ? 4.035 -10.984 -16.531 1 98.62 89 ILE A N 1
ATOM 685 C CA . ILE A 1 89 ? 4.547 -9.664 -16.172 1 98.62 89 ILE A CA 1
ATOM 686 C C . ILE A 1 89 ? 5.875 -9.812 -15.43 1 98.62 89 ILE A C 1
ATOM 688 O O . ILE A 1 89 ? 5.961 -10.539 -14.445 1 98.62 89 ILE A O 1
ATOM 692 N N . HIS A 1 90 ? 6.875 -9.18 -15.953 1 98.88 90 HIS A N 1
ATOM 693 C CA . HIS A 1 90 ? 8.133 -9.062 -15.227 1 98.88 90 HIS A CA 1
ATOM 694 C C . HIS A 1 90 ? 8.156 -7.801 -14.375 1 98.88 90 HIS A C 1
ATOM 696 O O . HIS A 1 90 ? 8.422 -6.707 -14.883 1 98.88 90 HIS A O 1
ATOM 702 N N . ALA A 1 91 ? 7.871 -7.996 -13.078 1 98.81 91 ALA A N 1
ATOM 703 C CA . ALA A 1 91 ? 7.75 -6.855 -12.18 1 98.81 91 ALA A CA 1
ATOM 704 C C . ALA A 1 91 ? 9.078 -6.566 -11.484 1 98.81 91 ALA A C 1
ATOM 706 O O . ALA A 1 91 ? 9.719 -7.473 -10.953 1 98.81 91 ALA A O 1
ATOM 707 N N . VAL A 1 92 ? 9.461 -5.273 -11.5 1 98.81 92 VAL A N 1
ATOM 708 C CA . VAL A 1 92 ? 10.703 -4.801 -10.898 1 98.81 92 VAL A CA 1
ATOM 709 C C . VAL A 1 92 ? 10.406 -3.674 -9.914 1 98.81 92 VAL A C 1
ATOM 711 O O . VAL A 1 92 ? 9.273 -3.186 -9.844 1 98.81 92 VAL A O 1
ATOM 714 N N . PRO A 1 93 ? 11.414 -3.309 -9.055 1 98.75 93 PRO A N 1
ATOM 715 C CA . PRO A 1 93 ? 11.156 -2.281 -8.039 1 98.75 93 PRO A CA 1
ATOM 716 C C . PRO A 1 93 ? 10.531 -1.018 -8.625 1 98.75 93 PRO A C 1
ATOM 718 O O . PRO A 1 93 ? 11.023 -0.489 -9.625 1 98.75 93 PRO A O 1
ATOM 721 N N . GLY A 1 94 ? 9.461 -0.628 -7.996 1 98.5 94 GLY A N 1
ATOM 722 C CA . GLY A 1 94 ? 8.75 0.562 -8.438 1 98.5 94 GLY A CA 1
ATOM 723 C C . GLY A 1 94 ? 7.492 0.251 -9.219 1 98.5 94 GLY A C 1
ATOM 724 O O . GLY A 1 94 ? 6.645 1.125 -9.414 1 98.5 94 GLY A O 1
ATOM 725 N N . ASP A 1 95 ? 7.332 -1.009 -9.695 1 98.56 95 ASP A N 1
ATOM 726 C CA . ASP A 1 95 ? 6.109 -1.399 -10.391 1 98.56 95 ASP A CA 1
ATOM 727 C C . ASP A 1 95 ? 4.949 -1.57 -9.406 1 98.56 95 ASP A C 1
ATOM 729 O O . ASP A 1 95 ? 5.125 -2.121 -8.32 1 98.56 95 ASP A O 1
ATOM 733 N N . TYR A 1 96 ? 3.861 -1.057 -9.836 1 98.62 96 TYR A N 1
ATOM 734 C CA . TYR A 1 96 ? 2.596 -1.206 -9.125 1 98.62 96 TYR A CA 1
ATOM 735 C C . TYR A 1 96 ? 1.709 -2.244 -9.797 1 98.62 96 TYR A C 1
ATOM 737 O O . TYR A 1 96 ? 1.607 -2.277 -11.023 1 98.62 96 TYR A O 1
ATOM 745 N N . ILE A 1 97 ? 1.102 -3.156 -8.945 1 98.75 97 ILE A N 1
ATOM 746 C CA . ILE A 1 97 ? 0.191 -4.172 -9.461 1 98.75 97 ILE A CA 1
ATOM 747 C C . ILE A 1 97 ? -1.102 -4.168 -8.648 1 98.75 97 ILE A C 1
ATOM 749 O O . ILE A 1 97 ? -1.068 -4.223 -7.414 1 98.75 97 ILE A O 1
ATOM 753 N N . MET A 1 98 ? -2.24 -4.152 -9.305 1 98.69 98 MET A N 1
ATOM 754 C CA . MET A 1 98 ? -3.553 -4.305 -8.68 1 98.69 98 MET A CA 1
ATOM 755 C C . MET A 1 98 ? -4.145 -5.672 -8.992 1 98.69 98 MET A C 1
ATOM 757 O O . MET A 1 98 ? -4.352 -6.016 -10.156 1 98.69 98 MET A O 1
ATOM 761 N N . PHE A 1 99 ? -4.352 -6.434 -7.922 1 98.62 99 PHE A N 1
ATOM 762 C CA . PHE A 1 99 ? -5.082 -7.691 -7.992 1 98.62 99 PHE A CA 1
ATOM 763 C C . PHE A 1 99 ? -6.555 -7.484 -7.656 1 98.62 99 PHE A C 1
ATOM 765 O O . PHE A 1 99 ? -6.895 -7.094 -6.539 1 98.62 99 PHE A O 1
ATOM 772 N N . HIS A 1 100 ? -7.395 -7.727 -8.633 1 98.19 100 HIS A N 1
ATOM 773 C CA . HIS A 1 100 ? -8.828 -7.512 -8.469 1 98.19 100 HIS A CA 1
ATOM 774 C C . HIS A 1 100 ? -9.523 -8.789 -8.008 1 98.19 100 HIS A C 1
ATOM 776 O O . HIS A 1 100 ? -8.984 -9.883 -8.156 1 98.19 100 HIS A O 1
ATOM 782 N N . VAL A 1 101 ? -10.727 -8.57 -7.414 1 97.81 101 VAL A N 1
ATOM 783 C CA . VAL A 1 101 ? -11.547 -9.742 -7.168 1 97.81 101 VAL A CA 1
ATOM 784 C C . VAL A 1 101 ? -11.711 -10.547 -8.461 1 97.81 101 VAL A C 1
ATOM 786 O O . VAL A 1 101 ? -12.109 -9.992 -9.484 1 97.81 101 VAL A O 1
ATOM 789 N N . GLY A 1 102 ? -11.312 -11.844 -8.422 1 97.94 102 GLY A N 1
ATOM 790 C CA . GLY A 1 102 ? -11.422 -12.711 -9.578 1 97.94 102 GLY A CA 1
ATOM 791 C C . GLY A 1 102 ? -10.094 -12.922 -10.289 1 97.94 102 GLY A C 1
ATOM 792 O O . GLY A 1 102 ? -9.984 -13.781 -11.172 1 97.94 102 GLY A O 1
ATOM 793 N N . SER A 1 103 ? -9.047 -12.156 -9.977 1 98.31 103 SER A N 1
ATOM 794 C CA . SER A 1 103 ? -7.73 -12.367 -10.578 1 98.31 103 SER A CA 1
ATOM 795 C C . SER A 1 103 ? -7.148 -13.719 -10.18 1 98.31 103 SER A C 1
ATOM 797 O O . SER A 1 103 ? -7.375 -14.188 -9.062 1 98.31 103 SER A O 1
ATOM 799 N N . LYS A 1 104 ? -6.473 -14.312 -11.047 1 98.69 104 LYS A N 1
ATOM 800 C CA . LYS A 1 104 ? -5.73 -15.555 -10.867 1 98.69 104 LYS A CA 1
ATOM 801 C C . LYS A 1 104 ? -4.332 -15.453 -11.469 1 98.69 104 LYS A C 1
ATOM 803 O O . LYS A 1 104 ? -4.168 -15.023 -12.609 1 98.69 104 LYS A O 1
ATOM 808 N N . VAL A 1 105 ? -3.342 -15.875 -10.656 1 98.81 105 VAL A N 1
ATOM 809 C CA . VAL A 1 105 ? -1.973 -15.648 -11.102 1 98.81 105 VAL A CA 1
ATOM 810 C C . VAL A 1 105 ? -1.083 -16.797 -10.656 1 98.81 105 VAL A C 1
ATOM 812 O O . VAL A 1 105 ? -1.504 -17.641 -9.852 1 98.81 105 VAL A O 1
ATOM 815 N N . GLN A 1 106 ? 0.094 -16.844 -11.219 1 98.88 106 GLN A N 1
ATOM 816 C CA . GLN A 1 106 ? 1.238 -17.594 -10.727 1 98.88 106 GLN A CA 1
ATOM 817 C C . GLN A 1 106 ? 2.436 -16.688 -10.469 1 98.88 106 GLN A C 1
ATOM 819 O O . GLN A 1 106 ? 2.887 -15.977 -11.375 1 98.88 106 GLN A O 1
ATOM 824 N N . PHE A 1 107 ? 2.957 -16.75 -9.219 1 98.88 107 PHE A N 1
ATOM 825 C CA . PHE A 1 107 ? 4.148 -15.992 -8.875 1 98.88 107 PHE A CA 1
ATOM 826 C C . PHE A 1 107 ? 5.402 -16.844 -9.031 1 98.88 107 PHE A C 1
ATOM 828 O O . PHE A 1 107 ? 5.406 -18.016 -8.664 1 98.88 107 PHE A O 1
ATOM 835 N N . SER A 1 108 ? 6.43 -16.25 -9.555 1 98.81 108 SER A N 1
ATOM 836 C CA . SER A 1 108 ? 7.746 -16.875 -9.625 1 98.81 108 SER A CA 1
ATOM 837 C C . SER A 1 108 ? 8.852 -15.828 -9.648 1 98.81 108 SER A C 1
ATOM 839 O O . SER A 1 108 ? 8.578 -14.633 -9.727 1 98.81 108 SER A O 1
ATOM 841 N N . THR A 1 109 ? 10.055 -16.281 -9.453 1 98.81 109 THR A N 1
ATOM 842 C CA . THR A 1 109 ? 11.234 -15.453 -9.641 1 98.81 109 THR A CA 1
ATOM 843 C C . THR A 1 109 ? 12.453 -16.312 -9.961 1 98.81 109 THR A C 1
ATOM 845 O O . THR A 1 109 ? 12.531 -17.469 -9.539 1 98.81 109 THR A O 1
ATOM 848 N N . GLN A 1 110 ? 13.312 -15.703 -10.734 1 97.69 110 GLN A N 1
ATOM 849 C CA . GLN A 1 110 ? 14.57 -16.391 -10.992 1 97.69 110 GLN A CA 1
ATOM 850 C C . GLN A 1 110 ? 15.609 -16.062 -9.922 1 97.69 110 GLN A C 1
ATOM 852 O O . GLN A 1 110 ? 16.688 -16.672 -9.883 1 97.69 110 GLN A O 1
ATOM 857 N N . SER A 1 111 ? 15.352 -15.102 -9.078 1 98.38 111 SER A N 1
ATOM 858 C CA . SER A 1 111 ? 16.234 -14.664 -8 1 98.38 111 SER A CA 1
ATOM 859 C C . SER A 1 111 ? 15.461 -14.469 -6.699 1 98.38 111 SER A C 1
ATOM 861 O O . SER A 1 111 ? 15.148 -15.438 -6.012 1 98.38 111 SER A O 1
ATOM 863 N N . GLU A 1 112 ? 15.18 -13.258 -6.336 1 98.31 112 GLU A N 1
ATOM 864 C CA . GLU A 1 112 ? 14.344 -12.93 -5.18 1 98.31 112 GLU A CA 1
ATOM 865 C C . GLU A 1 112 ? 13.469 -11.711 -5.461 1 98.31 112 GLU A C 1
ATOM 867 O O . GLU A 1 112 ? 13.766 -10.914 -6.344 1 98.31 112 GLU A O 1
ATOM 872 N N . GLY A 1 113 ? 12.406 -11.672 -4.781 1 98.62 113 GLY A N 1
ATOM 873 C CA . GLY A 1 113 ? 11.484 -10.547 -4.859 1 98.62 113 GLY A CA 1
ATOM 874 C C . GLY A 1 113 ? 10.859 -10.195 -3.527 1 98.62 113 GLY A C 1
ATOM 875 O O . GLY A 1 113 ? 10.656 -11.07 -2.68 1 98.62 113 GLY A O 1
ATOM 876 N N . PHE A 1 114 ? 10.586 -8.906 -3.357 1 98.62 114 PHE A N 1
ATOM 877 C CA . PHE A 1 114 ? 9.992 -8.359 -2.141 1 98.62 114 PHE A CA 1
ATOM 878 C C . PHE A 1 114 ? 9.023 -7.23 -2.471 1 98.62 114 PHE A C 1
ATOM 880 O O . PHE A 1 114 ? 9.359 -6.316 -3.229 1 98.62 114 PHE A O 1
ATOM 887 N N . ALA A 1 115 ? 7.793 -7.375 -1.944 1 98.81 115 ALA A N 1
ATOM 888 C CA . ALA A 1 115 ? 6.766 -6.387 -2.266 1 98.81 115 ALA A CA 1
ATOM 889 C C . ALA A 1 115 ? 5.965 -6.004 -1.026 1 98.81 115 ALA A C 1
ATOM 891 O O . ALA A 1 115 ? 5.805 -6.812 -0.109 1 98.81 115 ALA A O 1
ATOM 892 N N . PHE A 1 116 ? 5.555 -4.742 -0.982 1 98.81 116 PHE A N 1
ATOM 893 C CA . PHE A 1 116 ? 4.562 -4.258 -0.029 1 98.81 116 PHE A CA 1
ATOM 894 C C . PHE A 1 116 ? 3.152 -4.445 -0.574 1 98.81 116 PHE A C 1
ATOM 896 O O . PHE A 1 116 ? 2.904 -4.223 -1.761 1 98.81 116 PHE A O 1
ATOM 903 N N . TYR A 1 117 ? 2.219 -4.855 0.312 1 98.69 117 TYR A N 1
ATOM 904 C CA . TYR A 1 117 ? 0.847 -4.941 -0.178 1 98.69 117 TYR A CA 1
ATOM 905 C C . TYR A 1 117 ? -0.135 -4.387 0.846 1 98.69 117 TYR A C 1
ATOM 907 O O . TYR A 1 117 ? 0.156 -4.359 2.045 1 98.69 117 TYR A O 1
ATOM 915 N N . VAL A 1 118 ? -1.247 -3.902 0.407 1 98.62 118 VAL A N 1
ATOM 916 C CA . VAL A 1 118 ? -2.459 -3.605 1.165 1 98.62 118 VAL A CA 1
ATOM 917 C C . VAL A 1 118 ? -3.643 -4.359 0.561 1 98.62 118 VAL A C 1
ATOM 919 O O . VAL A 1 118 ? -3.814 -4.379 -0.66 1 98.62 118 VAL A O 1
ATOM 922 N N . VAL A 1 119 ? -4.426 -4.945 1.391 1 98 119 VAL A N 1
ATOM 923 C CA . VAL A 1 119 ? -5.461 -5.848 0.891 1 98 119 VAL A CA 1
ATOM 924 C C . VAL A 1 119 ? -6.754 -5.629 1.668 1 98 119 VAL A C 1
ATOM 926 O O . VAL A 1 119 ? -6.734 -5.117 2.791 1 98 119 VAL A O 1
ATOM 929 N N . THR A 1 120 ? -7.883 -6.031 1.139 1 97.12 120 THR A N 1
ATOM 930 C CA . THR A 1 120 ? -9.18 -5.777 1.749 1 97.12 120 THR A CA 1
ATOM 931 C C . THR A 1 120 ? -9.695 -7.02 2.475 1 97.12 120 THR A C 1
ATOM 933 O O . THR A 1 120 ? -10.898 -7.199 2.637 1 97.12 120 THR A O 1
ATOM 936 N N . ARG A 1 121 ? -8.906 -7.906 2.896 1 95.69 121 ARG A N 1
ATOM 937 C CA . ARG A 1 121 ? -9.289 -9.07 3.693 1 95.69 121 ARG A CA 1
ATOM 938 C C . ARG A 1 121 ? -8.75 -8.961 5.113 1 95.69 121 ARG A C 1
ATOM 940 O O . ARG A 1 121 ? -7.859 -8.156 5.387 1 95.69 121 ARG A O 1
ATOM 947 N N . PRO A 1 122 ? -9.336 -9.82 5.988 1 94.44 122 PRO A N 1
ATOM 948 C CA . PRO A 1 122 ? -8.734 -9.875 7.324 1 94.44 122 PRO A CA 1
ATOM 949 C C . PRO A 1 122 ? -7.297 -10.391 7.309 1 94.44 122 PRO A C 1
ATOM 951 O O . PRO A 1 122 ? -6.863 -10.992 6.324 1 94.44 122 PRO A O 1
ATOM 954 N N . GLY A 1 123 ? -6.578 -10.055 8.469 1 93 123 GLY A N 1
ATOM 955 C CA . GLY A 1 123 ? -5.227 -10.57 8.609 1 93 123 GLY A CA 1
ATOM 956 C C . GLY A 1 123 ? -5.18 -12.07 8.812 1 93 123 GLY A C 1
ATOM 957 O O . GLY A 1 123 ? -6.102 -12.656 9.391 1 93 123 GLY A O 1
ATOM 958 N N . ASN A 1 124 ? -4.41 -12.844 8.312 1 78.94 124 ASN A N 1
ATOM 959 C CA . ASN A 1 124 ? -4.234 -14.273 8.555 1 78.94 124 ASN A CA 1
ATOM 960 C C . ASN A 1 124 ? -3.166 -14.547 9.609 1 78.94 124 ASN A C 1
ATOM 962 O O . ASN A 1 124 ? -3.277 -15.492 10.383 1 78.94 124 ASN A O 1
ATOM 966 N N . ASN A 1 125 ? -1.796 -13.852 9.773 1 60.81 125 ASN A N 1
ATOM 967 C CA . ASN A 1 125 ? -0.689 -14.156 10.672 1 60.81 125 ASN A CA 1
ATOM 968 C C . ASN A 1 125 ? -0.171 -12.906 11.367 1 60.81 125 ASN A C 1
ATOM 970 O O . ASN A 1 125 ? 0.521 -12.086 10.758 1 60.81 125 ASN A O 1
ATOM 974 N N . PRO A 1 126 ? -0.858 -12.461 12.492 1 51.03 126 PRO A N 1
ATOM 975 C CA . PRO A 1 126 ? -0.381 -11.227 13.133 1 51.03 126 PRO A CA 1
ATOM 976 C C . PRO A 1 126 ? 1.098 -11.297 13.508 1 51.03 126 PRO A C 1
ATOM 978 O O . PRO A 1 126 ? 1.463 -11.961 14.477 1 51.03 126 PRO A O 1
ATOM 981 N N . HIS A 1 127 ? 1.977 -11.672 12.742 1 46.88 127 HIS A N 1
ATOM 982 C CA . HIS A 1 127 ? 3.332 -11.781 13.266 1 46.88 127 HIS A CA 1
ATOM 983 C C . HIS A 1 127 ? 3.809 -10.445 13.828 1 46.88 127 HIS A C 1
ATOM 985 O O . HIS A 1 127 ? 4.434 -10.398 14.891 1 46.88 127 HIS A O 1
ATOM 991 N N . LEU A 1 128 ? 4.02 -9.43 12.961 1 48.28 128 LEU A N 1
ATOM 992 C CA . LEU A 1 128 ? 5.047 -8.438 13.258 1 48.28 128 LEU A CA 1
ATOM 993 C C . LEU A 1 128 ? 4.531 -7.406 14.258 1 48.28 128 LEU A C 1
ATOM 995 O O . LEU A 1 128 ? 5.07 -6.301 14.344 1 48.28 128 LEU A O 1
ATOM 999 N N . THR A 1 129 ? 3.508 -7.699 14.852 1 42.72 129 THR A N 1
ATOM 1000 C CA . THR A 1 129 ? 2.971 -6.672 15.734 1 42.72 129 THR A CA 1
ATOM 1001 C C . THR A 1 129 ? 3.998 -6.277 16.797 1 42.72 129 THR A C 1
ATOM 1003 O O . THR A 1 129 ? 3.771 -5.344 17.562 1 42.72 129 THR A O 1
ATOM 1006 N N . ASP A 1 130 ? 4.863 -7.07 17.047 1 41.62 130 ASP A N 1
ATOM 1007 C CA . ASP A 1 130 ? 5.719 -6.68 18.172 1 41.62 130 ASP A CA 1
ATOM 1008 C C . ASP A 1 130 ? 6.375 -5.324 17.906 1 41.62 130 ASP A C 1
ATOM 1010 O O . ASP A 1 130 ? 6.977 -4.738 18.812 1 41.62 130 ASP A O 1
ATOM 1014 N N . ARG A 1 131 ? 6.348 -4.945 16.719 1 41.06 131 ARG A N 1
ATOM 1015 C CA . ARG A 1 131 ? 7.098 -3.719 16.469 1 41.06 131 ARG A CA 1
ATOM 1016 C C . ARG A 1 131 ? 6.164 -2.521 16.344 1 41.06 131 ARG A C 1
ATOM 1018 O O . ARG A 1 131 ? 6.562 -1.464 15.852 1 41.06 131 ARG A O 1
ATOM 1025 N N . VAL A 1 132 ? 4.934 -2.758 16.688 1 40.28 132 VAL A N 1
ATOM 1026 C CA . VAL A 1 132 ? 4.031 -1.613 16.625 1 40.28 132 VAL A CA 1
ATOM 1027 C C . VAL A 1 132 ? 4.332 -0.663 17.781 1 40.28 132 VAL A C 1
ATOM 1029 O O . VAL A 1 132 ? 4.191 -1.03 18.953 1 40.28 132 VAL A O 1
ATOM 1032 N N . GLU A 1 133 ? 5.254 0.181 17.656 1 40.28 133 GLU A N 1
ATOM 1033 C CA . GLU A 1 133 ? 5.391 1.228 18.656 1 40.28 133 GLU A CA 1
ATOM 1034 C C . GLU A 1 133 ? 4.133 2.084 18.75 1 40.28 133 GLU A C 1
ATOM 1036 O O . GLU A 1 133 ? 3.748 2.729 17.766 1 40.28 133 GLU A O 1
ATOM 1041 N N . GLN A 1 134 ? 3.217 1.557 19.469 1 37.72 134 GLN A N 1
ATOM 1042 C CA . GLN A 1 134 ? 2.119 2.48 19.734 1 37.72 134 GLN A CA 1
ATOM 1043 C C . GLN A 1 134 ? 2.629 3.777 20.344 1 37.72 134 GLN A C 1
ATOM 1045 O O . GLN A 1 134 ? 3.58 3.766 21.141 1 37.72 134 GLN A O 1
ATOM 1050 N N . ALA A 1 135 ? 2.373 4.906 19.828 1 36.44 135 ALA A N 1
ATOM 1051 C CA . ALA A 1 135 ? 2.617 6.18 20.5 1 36.44 135 ALA A CA 1
ATOM 1052 C C . ALA A 1 135 ? 1.886 6.246 21.844 1 36.44 135 ALA A C 1
ATOM 1054 O O . ALA A 1 135 ? 0.653 6.219 21.875 1 36.44 135 ALA A O 1
ATOM 1055 N N . SER A 1 136 ? 2.314 5.551 22.969 1 33.47 136 SER A N 1
ATOM 1056 C CA . SER A 1 136 ? 1.707 5.734 24.281 1 33.47 136 SER A CA 1
ATOM 1057 C C . SER A 1 136 ? 1.664 7.207 24.672 1 33.47 136 SER A C 1
ATOM 1059 O O . SER A 1 136 ? 2.58 7.965 24.359 1 33.47 136 SER A O 1
ATOM 1061 N N . PRO A 1 137 ? 0.525 7.746 25.156 1 26.22 137 PRO A N 1
ATOM 1062 C CA . PRO A 1 137 ? 0.414 9.055 25.797 1 26.22 137 PRO A CA 1
ATOM 1063 C C . PRO A 1 137 ? 1.285 9.18 27.047 1 26.22 137 PRO A C 1
ATOM 1065 O O . PRO A 1 137 ? 1.088 8.438 28.016 1 26.22 137 PRO A O 1
ATOM 1068 N N . LYS A 1 138 ? 2.521 8.922 27.312 1 32.25 138 LYS A N 1
ATOM 1069 C CA . LYS A 1 138 ? 3.035 9.273 28.641 1 32.25 138 LYS A CA 1
ATOM 1070 C C . LYS A 1 138 ? 2.922 10.773 28.891 1 32.25 138 LYS A C 1
ATOM 1072 O O . LYS A 1 138 ? 3.727 11.555 28.391 1 32.25 138 LYS A O 1
ATOM 1077 N N . ALA A 1 139 ? 1.798 11.547 28.688 1 28.61 139 ALA A N 1
ATOM 1078 C CA . ALA A 1 139 ? 1.824 12.93 29.156 1 28.61 139 ALA A CA 1
ATOM 1079 C C . ALA A 1 139 ? 2.168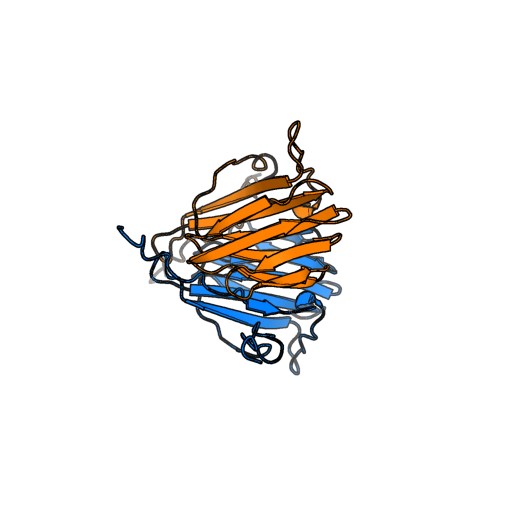 13 30.641 1 28.61 139 ALA A C 1
ATOM 1081 O O . ALA A 1 139 ? 2.859 13.922 31.078 1 28.61 139 ALA A O 1
ATOM 1082 N N . ARG A 1 140 ? 1.554 12.305 31.562 1 28.72 140 ARG A N 1
ATOM 1083 C CA . ARG A 1 140 ? 1.296 13.055 32.781 1 28.72 140 ARG A CA 1
ATOM 1084 C C . ARG A 1 140 ? 2.504 13.016 33.719 1 28.72 140 ARG A C 1
ATOM 1086 O O . ARG A 1 140 ? 2.805 11.984 34.312 1 28.72 140 ARG A O 1
ATOM 1093 N N . LEU A 1 141 ? 3.742 13.32 33.281 1 21.91 141 LEU A N 1
ATOM 1094 C CA . LEU A 1 141 ? 4.352 13.766 34.531 1 21.91 141 LEU A CA 1
ATOM 1095 C C . LEU A 1 141 ? 3.684 15.039 35.062 1 21.91 141 LEU A C 1
ATOM 1097 O O . LEU A 1 141 ? 3.27 15.891 34.25 1 21.91 141 LEU A O 1
ATOM 1101 N N . MET B 1 1 ? -22.188 -33.562 -18.562 1 31.66 1 MET B N 1
ATOM 1102 C CA . MET B 1 1 ? -20.859 -33 -18.266 1 31.66 1 MET B CA 1
ATOM 1103 C C . MET B 1 1 ? -20.969 -31.609 -17.656 1 31.66 1 MET B C 1
ATOM 1105 O O . MET B 1 1 ? -21.562 -30.719 -18.266 1 31.66 1 MET B O 1
ATOM 1109 N N . PHE B 1 2 ? -21.281 -31.359 -16.406 1 37.5 2 PHE B N 1
ATOM 1110 C CA . PHE B 1 2 ? -21.453 -30.078 -15.719 1 37.5 2 PHE B CA 1
ATOM 1111 C C . PHE B 1 2 ? -20.281 -29.156 -16 1 37.5 2 PHE B C 1
ATOM 1113 O O . PHE B 1 2 ? -19.141 -29.453 -15.648 1 37.5 2 PHE B O 1
ATOM 1120 N N . SER B 1 3 ? -20.172 -28.562 -17.156 1 43.06 3 SER B N 1
ATOM 1121 C CA . SER B 1 3 ? -19.203 -27.531 -17.469 1 43.06 3 SER B CA 1
ATOM 1122 C C . SER B 1 3 ? -19.062 -26.531 -16.312 1 43.06 3 SER B C 1
ATOM 1124 O O . SER B 1 3 ? -20.031 -25.891 -15.93 1 43.06 3 SER B O 1
ATOM 1126 N N . ALA B 1 4 ? -18.516 -26.844 -15.25 1 45.53 4 ALA B N 1
ATOM 1127 C CA . ALA B 1 4 ? -18.203 -25.859 -14.219 1 45.53 4 ALA B CA 1
ATOM 1128 C C . ALA B 1 4 ? -17.953 -24.484 -14.836 1 45.53 4 ALA B C 1
ATOM 1130 O O . ALA B 1 4 ? -17.125 -24.344 -15.734 1 45.53 4 ALA B O 1
ATOM 1131 N N . HIS B 1 5 ? -18.875 -23.719 -15.188 1 50.38 5 HIS B N 1
ATOM 1132 C CA . HIS B 1 5 ? -18.781 -22.344 -15.672 1 50.38 5 HIS B CA 1
ATOM 1133 C C . HIS B 1 5 ? -17.578 -21.641 -15.062 1 50.38 5 HIS B C 1
ATOM 1135 O O . HIS B 1 5 ? -17.625 -21.219 -13.906 1 50.38 5 HIS B O 1
ATOM 1141 N N . ARG B 1 6 ? -16.375 -22.047 -15.25 1 59.91 6 ARG B N 1
ATOM 1142 C CA . ARG B 1 6 ? -15.125 -21.422 -14.797 1 59.91 6 ARG B CA 1
ATOM 1143 C C . ARG B 1 6 ? -15.148 -19.922 -15.062 1 59.91 6 ARG B C 1
ATOM 1145 O O . ARG B 1 6 ? -15.242 -19.484 -16.203 1 59.91 6 ARG B O 1
ATOM 1152 N N . MET B 1 7 ? -15.586 -19.016 -14.172 1 75.5 7 MET B N 1
ATOM 1153 C CA . MET B 1 7 ? -15.547 -17.562 -14.328 1 75.5 7 MET B CA 1
ATOM 1154 C C . MET B 1 7 ? -14.195 -17.125 -14.867 1 75.5 7 MET B C 1
ATOM 1156 O O . MET B 1 7 ? -13.156 -17.656 -14.484 1 75.5 7 MET B O 1
ATOM 1160 N N . THR B 1 8 ? -14.258 -16.516 -16.016 1 91.38 8 THR B N 1
ATOM 1161 C CA . THR B 1 8 ? -13.078 -15.945 -16.656 1 91.38 8 THR B CA 1
ATOM 1162 C C . THR B 1 8 ? -12.32 -15.047 -15.672 1 91.38 8 THR B C 1
ATOM 1164 O O . THR B 1 8 ? -12.898 -14.141 -15.078 1 91.38 8 THR B O 1
ATOM 1167 N N . PRO B 1 9 ? -11.125 -15.484 -15.477 1 96.94 9 PRO B N 1
ATOM 1168 C CA . PRO B 1 9 ? -10.359 -14.656 -14.539 1 96.94 9 PRO B CA 1
ATOM 1169 C C . PRO B 1 9 ? -10.328 -13.188 -14.945 1 96.94 9 PRO B C 1
ATOM 1171 O O . PRO B 1 9 ? -10.438 -12.867 -16.125 1 96.94 9 PRO B O 1
ATOM 1174 N N . VAL B 1 10 ? -10.211 -12.289 -13.969 1 97.88 10 VAL B N 1
ATOM 1175 C CA . VAL B 1 10 ? -10.117 -10.844 -14.164 1 97.88 10 VAL B CA 1
ATOM 1176 C C . VAL B 1 10 ? -8.648 -10.445 -14.328 1 97.88 10 VAL B C 1
ATOM 1178 O O . VAL B 1 10 ? -7.805 -10.805 -13.508 1 97.88 10 VAL B O 1
ATOM 1181 N N . PRO B 1 11 ? -8.258 -9.727 -15.398 1 98.19 11 PRO B N 1
ATOM 1182 C CA . PRO B 1 11 ? -6.867 -9.32 -15.609 1 98.19 11 PRO B CA 1
ATOM 1183 C C . PRO B 1 11 ? -6.352 -8.383 -14.523 1 98.19 11 PRO B C 1
ATOM 1185 O O . PRO B 1 11 ? -7.121 -7.594 -13.969 1 98.19 11 PRO B O 1
ATOM 1188 N N . LEU B 1 12 ? -5.066 -8.43 -14.297 1 98.38 12 LEU B N 1
ATOM 1189 C CA . LEU B 1 12 ? -4.391 -7.477 -13.43 1 98.38 12 LEU B CA 1
ATOM 1190 C C . LEU B 1 12 ? -4.352 -6.086 -14.062 1 98.38 12 LEU B C 1
ATOM 1192 O O . LEU B 1 12 ? -4.477 -5.953 -15.281 1 98.38 12 LEU B O 1
ATOM 1196 N N . THR B 1 13 ? -4.258 -5.086 -13.234 1 97.88 13 THR B N 1
ATOM 1197 C CA . THR B 1 13 ? -3.791 -3.775 -13.68 1 97.88 13 THR B CA 1
ATOM 1198 C C . THR B 1 13 ? -2.355 -3.533 -13.219 1 97.88 13 THR B C 1
ATOM 1200 O O . THR B 1 13 ? -2.031 -3.713 -12.047 1 97.88 13 THR B O 1
ATOM 1203 N N . VAL B 1 14 ? -1.463 -3.178 -14.141 1 97.94 14 VAL B N 1
ATOM 1204 C CA . VAL B 1 14 ? -0.051 -2.977 -13.828 1 97.94 14 VAL B CA 1
ATOM 1205 C C . VAL B 1 14 ? 0.383 -1.583 -14.281 1 97.94 14 VAL B C 1
ATOM 1207 O O . VAL B 1 14 ? 0.053 -1.152 -15.391 1 97.94 14 VAL B O 1
ATOM 1210 N N . ILE B 1 15 ? 1.076 -0.902 -13.414 1 97.06 15 ILE B N 1
ATOM 1211 C CA . ILE B 1 15 ? 1.725 0.358 -13.766 1 97.06 15 ILE B CA 1
ATOM 1212 C C . ILE B 1 15 ? 3.232 0.234 -13.562 1 97.06 15 ILE B C 1
ATOM 1214 O O . ILE B 1 15 ? 3.715 0.207 -12.43 1 97.06 15 ILE B O 1
ATOM 1218 N N . LYS B 1 16 ? 3.938 0.189 -14.711 1 97.56 16 LYS B N 1
ATOM 1219 C CA . LYS B 1 16 ? 5.391 0.067 -14.672 1 97.56 16 LYS B CA 1
ATOM 1220 C C . LYS B 1 16 ? 6.039 1.354 -14.164 1 97.56 16 LYS B C 1
ATOM 1222 O O . LYS B 1 16 ? 5.668 2.449 -14.594 1 97.56 16 LYS B O 1
ATOM 1227 N N . GLY B 1 17 ? 6.98 1.229 -13.227 1 97.5 17 GLY B N 1
ATOM 1228 C CA . GLY B 1 17 ? 7.742 2.365 -12.734 1 97.5 17 GLY B CA 1
ATOM 1229 C C . GLY B 1 17 ? 6.891 3.375 -11.984 1 97.5 17 GLY B C 1
ATOM 1230 O O . GLY B 1 17 ? 7.191 4.57 -11.984 1 97.5 17 GLY B O 1
ATOM 1231 N N . ALA B 1 18 ? 5.797 2.969 -11.391 1 96.81 18 ALA B N 1
ATOM 1232 C CA . ALA B 1 18 ? 4.863 3.883 -10.742 1 96.81 18 ALA B CA 1
ATOM 1233 C C . ALA B 1 18 ? 5.578 4.777 -9.734 1 96.81 18 ALA B C 1
ATOM 1235 O O . ALA B 1 18 ? 5.301 5.973 -9.641 1 96.81 18 ALA B O 1
ATOM 1236 N N . SER B 1 19 ? 6.516 4.219 -8.945 1 97.19 19 SER B N 1
ATOM 1237 C CA . SER B 1 19 ? 7.148 4.996 -7.883 1 97.19 19 SER B CA 1
ATOM 1238 C C . SER B 1 19 ? 8.242 5.902 -8.445 1 97.19 19 SER B C 1
ATOM 1240 O O . SER B 1 19 ? 8.859 6.664 -7.699 1 97.19 19 SER B O 1
ATOM 1242 N N . HIS B 1 20 ? 8.484 5.812 -9.695 1 94.19 20 HIS B N 1
ATOM 1243 C CA . HIS B 1 20 ? 9.5 6.648 -10.328 1 94.19 20 HIS B CA 1
ATOM 1244 C C . HIS B 1 20 ? 8.859 7.801 -11.094 1 94.19 20 HIS B C 1
ATOM 1246 O O . HIS B 1 20 ? 9.562 8.656 -11.633 1 94.19 20 HIS B O 1
ATOM 1252 N N . ALA B 1 21 ? 7.551 7.762 -11.141 1 82.94 21 ALA B N 1
ATOM 1253 C CA . ALA B 1 21 ? 6.859 8.828 -11.859 1 82.94 21 ALA B CA 1
ATOM 1254 C C . ALA B 1 21 ? 7.074 10.18 -11.18 1 82.94 21 ALA B C 1
ATOM 1256 O O . ALA B 1 21 ? 7.203 10.25 -9.953 1 82.94 21 ALA B O 1
ATOM 1257 N N . ASN B 1 22 ? 7.117 11.188 -11.977 1 85.75 22 ASN B N 1
ATOM 1258 C CA . ASN B 1 22 ? 7.277 12.539 -11.453 1 85.75 22 ASN B CA 1
ATOM 1259 C C . ASN B 1 22 ? 5.965 13.078 -10.891 1 85.75 22 ASN B C 1
ATOM 1261 O O . ASN B 1 22 ? 4.941 13.078 -11.57 1 85.75 22 ASN B O 1
ATOM 1265 N N . LEU B 1 23 ? 5.973 13.375 -9.688 1 91.19 23 LEU B N 1
ATOM 1266 C CA . LEU B 1 23 ? 4.855 14.055 -9.03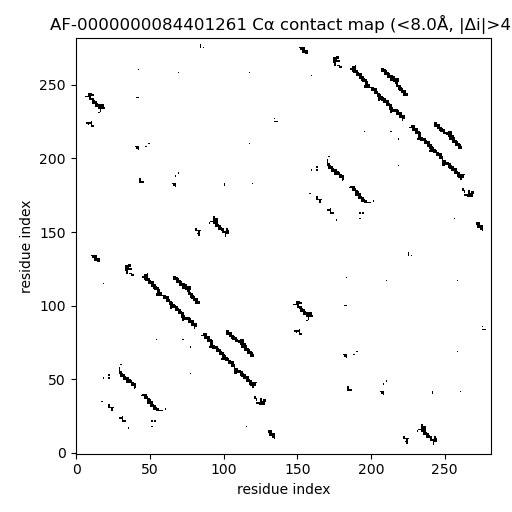9 1 91.19 23 LEU B CA 1
ATOM 1267 C C . LEU B 1 23 ? 5.141 15.547 -8.906 1 91.19 23 LEU B C 1
ATOM 1269 O O . LEU B 1 23 ? 5.805 15.977 -7.961 1 91.19 23 LEU B O 1
ATOM 1273 N N . PRO B 1 24 ? 4.668 16.281 -9.797 1 90.81 24 PRO B N 1
ATOM 1274 C CA . PRO B 1 24 ? 5.012 17.703 -9.805 1 90.81 24 PRO B CA 1
ATOM 1275 C C . PRO B 1 24 ? 4.398 18.453 -8.633 1 90.81 24 PRO B C 1
ATOM 1277 O O . PRO B 1 24 ? 3.326 18.094 -8.141 1 90.81 24 PRO B O 1
ATOM 1280 N N . LEU B 1 25 ? 5.152 19.469 -8.25 1 92.38 25 LEU B N 1
ATOM 1281 C CA . LEU B 1 25 ? 4.625 20.422 -7.273 1 92.38 25 LEU B CA 1
ATOM 1282 C C . LEU B 1 25 ? 4.07 21.656 -7.961 1 92.38 25 LEU B C 1
ATOM 1284 O O . LEU B 1 25 ? 4.664 22.172 -8.914 1 92.38 25 LEU B O 1
ATOM 1288 N N . PHE B 1 26 ? 2.924 22.078 -7.492 1 87.38 26 PHE B N 1
ATOM 1289 C CA . PHE B 1 26 ? 2.34 23.312 -8.023 1 87.38 26 PHE B CA 1
ATOM 1290 C C . PHE B 1 26 ? 2.988 24.531 -7.395 1 87.38 26 PHE B C 1
ATOM 1292 O O . PHE B 1 26 ? 3.557 24.453 -6.305 1 87.38 26 PHE B O 1
ATOM 1299 N N . PRO B 1 27 ? 2.836 25.641 -8.086 1 89.75 27 PRO B N 1
ATOM 1300 C CA . PRO B 1 27 ? 3.422 26.859 -7.516 1 89.75 27 PRO B CA 1
ATOM 1301 C C . PRO B 1 27 ? 2.945 27.125 -6.09 1 89.75 27 PRO B C 1
ATOM 1303 O O . PRO B 1 27 ? 1.759 26.969 -5.789 1 89.75 27 PRO B O 1
ATOM 1306 N N . ASN B 1 28 ? 3.799 27.422 -5.184 1 92 28 ASN B N 1
ATOM 1307 C CA . ASN B 1 28 ? 3.584 27.781 -3.785 1 92 28 ASN B CA 1
ATOM 1308 C C . ASN B 1 28 ? 3.143 26.578 -2.961 1 92 28 ASN B C 1
ATOM 1310 O O . ASN B 1 28 ? 2.639 26.734 -1.847 1 92 28 ASN B O 1
ATOM 1314 N N . GLU B 1 29 ? 3.217 25.469 -3.688 1 94.94 29 GLU B N 1
ATOM 1315 C CA . GLU B 1 29 ? 2.945 24.234 -2.953 1 94.94 29 GLU B CA 1
ATOM 1316 C C . GLU B 1 29 ? 4.23 23.469 -2.676 1 94.94 29 GLU B C 1
ATOM 1318 O O . GLU B 1 29 ? 5.141 23.438 -3.51 1 94.94 29 GLU B O 1
ATOM 1323 N N . ASN B 1 30 ? 4.34 22.906 -1.449 1 97.88 30 ASN B N 1
ATOM 1324 C CA . ASN B 1 30 ? 5.531 22.125 -1.151 1 97.88 30 ASN B CA 1
ATOM 1325 C C . ASN B 1 30 ? 5.195 20.656 -0.913 1 97.88 30 ASN B C 1
ATOM 1327 O O . ASN B 1 30 ? 5.98 19.922 -0.308 1 97.88 30 ASN B O 1
ATOM 1331 N N . ALA B 1 31 ? 3.961 20.25 -1.233 1 97.56 31 ALA B N 1
ATOM 1332 C CA . ALA B 1 31 ? 3.557 18.844 -1.188 1 97.56 31 ALA B CA 1
ATOM 1333 C C . ALA B 1 31 ? 2.586 18.531 -2.32 1 97.56 31 ALA B C 1
ATOM 1335 O O . ALA B 1 31 ? 1.91 19.406 -2.844 1 97.56 31 ALA B O 1
ATOM 1336 N N . ALA B 1 32 ? 2.561 17.281 -2.732 1 94.44 32 ALA B N 1
ATOM 1337 C CA . ALA B 1 32 ? 1.668 16.812 -3.793 1 94.44 32 ALA B CA 1
ATOM 1338 C C . ALA B 1 32 ? 1.182 15.398 -3.52 1 94.44 32 ALA B C 1
ATOM 1340 O O . ALA B 1 32 ? 1.936 14.562 -3.012 1 94.44 32 ALA B O 1
ATOM 1341 N N . LEU B 1 33 ? -0.042 15.188 -3.809 1 94.5 33 LEU B N 1
ATOM 1342 C CA . LEU B 1 33 ? -0.631 13.859 -3.889 1 94.5 33 LEU B CA 1
ATOM 1343 C C . LEU B 1 33 ? -0.859 13.453 -5.34 1 94.5 33 LEU B C 1
ATOM 1345 O O . LEU B 1 33 ? -1.3 14.266 -6.156 1 94.5 33 LEU B O 1
ATOM 1349 N N . GLY B 1 34 ? -0.533 12.234 -5.68 1 94.06 34 GLY B N 1
ATOM 1350 C CA . GLY B 1 34 ? -0.821 11.68 -6.992 1 94.06 34 GLY B CA 1
ATOM 1351 C C . GLY B 1 34 ? -1.479 10.312 -6.934 1 94.06 34 GLY B C 1
ATOM 1352 O O . GLY B 1 34 ? -0.794 9.289 -6.84 1 94.06 34 GLY B O 1
ATOM 1353 N N . ASP B 1 35 ? -2.871 10.305 -6.977 1 95.5 35 ASP B N 1
ATOM 1354 C CA . ASP B 1 35 ? -3.584 9.039 -7.125 1 95.5 35 ASP B CA 1
ATOM 1355 C C . ASP B 1 35 ? -3.273 8.391 -8.469 1 95.5 35 ASP B C 1
ATOM 1357 O O . ASP B 1 35 ? -3.375 9.031 -9.516 1 95.5 35 ASP B O 1
ATOM 1361 N N . ILE B 1 36 ? -2.906 7.129 -8.391 1 94.81 36 ILE B N 1
ATOM 1362 C CA . ILE B 1 36 ? -2.535 6.512 -9.656 1 94.81 36 ILE B CA 1
ATOM 1363 C C . ILE B 1 36 ? -3.629 5.543 -10.102 1 94.81 36 ILE B C 1
ATOM 1365 O O . ILE B 1 36 ? -3.76 5.246 -11.289 1 94.81 36 ILE B O 1
ATOM 1369 N N . LEU B 1 37 ? -4.438 4.961 -9.188 1 95.88 37 LEU B N 1
ATOM 1370 C CA . LEU B 1 37 ? -5.504 4.039 -9.555 1 95.88 37 LEU B CA 1
ATOM 1371 C C . LEU B 1 37 ? -6.605 4.031 -8.5 1 95.88 37 LEU B C 1
ATOM 1373 O O . LEU B 1 37 ? -6.336 3.787 -7.32 1 95.88 37 LEU B O 1
ATOM 1377 N N . GLU B 1 38 ? -7.734 4.35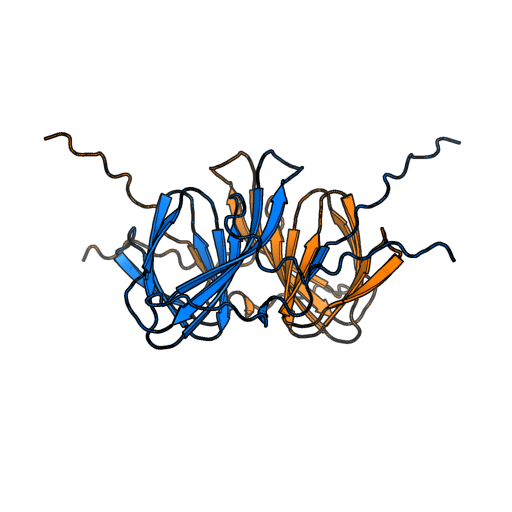9 -8.859 1 95.88 38 GLU B N 1
ATOM 1378 C CA . GLU B 1 38 ? -8.938 4.148 -8.07 1 95.88 38 GLU B CA 1
ATOM 1379 C C . GLU B 1 38 ? -9.602 2.812 -8.406 1 95.88 38 GLU B C 1
ATOM 1381 O O . GLU B 1 38 ? -9.766 2.475 -9.578 1 95.88 38 GLU B O 1
ATOM 1386 N N . THR B 1 39 ? -9.938 2.061 -7.406 1 95.19 39 THR B N 1
ATOM 1387 C CA . THR B 1 39 ? -10.688 0.822 -7.582 1 95.19 39 THR B CA 1
ATOM 1388 C C . THR B 1 39 ? -11.945 0.824 -6.719 1 95.19 39 THR B C 1
ATOM 1390 O O . THR B 1 39 ? -11.867 1.014 -5.5 1 95.19 39 THR B O 1
ATOM 1393 N N . LYS B 1 40 ? -13.055 0.673 -7.383 1 94.25 40 LYS B N 1
ATOM 1394 C CA . LYS B 1 40 ? -14.258 0.351 -6.613 1 94.25 40 LYS B CA 1
ATOM 1395 C C . LYS B 1 40 ? -14.227 -1.099 -6.137 1 94.25 40 LYS B C 1
ATOM 1397 O O . LYS B 1 40 ? -14.07 -2.02 -6.941 1 94.25 40 LYS B O 1
ATOM 1402 N N . THR B 1 41 ? -14.398 -1.274 -4.863 1 94.12 41 THR B N 1
ATOM 1403 C CA . THR B 1 41 ? -14.258 -2.619 -4.32 1 94.12 41 THR B CA 1
ATOM 1404 C C . THR B 1 41 ? -15.5 -3.455 -4.609 1 94.12 41 THR B C 1
ATOM 1406 O O . THR B 1 41 ? -16.609 -2.918 -4.707 1 94.12 41 THR B O 1
ATOM 1409 N N . LYS B 1 42 ? -15.336 -4.707 -4.734 1 91.38 42 LYS B N 1
ATOM 1410 C CA . LYS B 1 42 ? -16.438 -5.645 -4.973 1 91.38 42 LYS B CA 1
ATOM 1411 C C . LYS B 1 42 ? -16.75 -6.453 -3.719 1 91.38 42 LYS B C 1
ATOM 1413 O O . LYS B 1 42 ? -17.844 -7.02 -3.6 1 91.38 42 LYS B O 1
ATOM 1418 N N . THR B 1 43 ? -15.812 -6.57 -2.842 1 83.75 43 THR B N 1
ATOM 1419 C CA . THR B 1 43 ? -16.016 -7.301 -1.597 1 83.75 43 THR B CA 1
ATOM 1420 C C . THR B 1 43 ? -17.062 -6.602 -0.729 1 83.75 43 THR B C 1
ATOM 1422 O O . THR B 1 43 ? -17.906 -7.254 -0.112 1 83.75 43 THR B O 1
ATOM 1425 N N . LYS B 1 44 ? -16.875 -5.312 -0.665 1 82.69 44 LYS B N 1
ATOM 1426 C CA . LYS B 1 44 ? -17.812 -4.406 0.003 1 82.69 44 LYS B CA 1
ATOM 1427 C C . LYS B 1 44 ? -17.953 -3.094 -0.764 1 82.69 44 LYS B C 1
ATOM 1429 O O . LYS B 1 44 ? -17.062 -2.723 -1.531 1 82.69 44 LYS B O 1
ATOM 1434 N N . ASP B 1 45 ? -19.031 -2.533 -0.516 1 86.31 45 ASP B N 1
ATOM 1435 C CA . ASP B 1 45 ? -19.172 -1.218 -1.132 1 86.31 45 ASP B CA 1
ATOM 1436 C C . ASP B 1 45 ? -18.125 -0.244 -0.597 1 86.31 45 ASP B C 1
ATOM 1438 O O . ASP B 1 45 ? -18.047 -0.014 0.612 1 86.31 45 ASP B O 1
ATOM 1442 N N . GLY B 1 46 ? -17.219 0.134 -1.381 1 92.38 46 GLY B N 1
ATOM 1443 C CA . GLY B 1 46 ? -16.188 1.065 -0.981 1 92.38 46 GLY B CA 1
ATOM 1444 C C . GLY B 1 46 ? -15.18 1.348 -2.084 1 92.38 46 GLY B C 1
ATOM 1445 O O . GLY B 1 46 ? -15.484 1.166 -3.266 1 92.38 46 GLY B O 1
ATOM 1446 N N . TYR B 1 47 ? -14.164 1.985 -1.678 1 94.12 47 TYR B N 1
ATOM 1447 C CA . TYR B 1 47 ? -13.094 2.33 -2.602 1 94.12 47 TYR B CA 1
ATOM 1448 C C . TYR B 1 47 ? -11.742 1.85 -2.076 1 94.12 47 TYR B C 1
ATOM 1450 O O . TYR B 1 47 ? -11.562 1.682 -0.867 1 94.12 47 TYR B O 1
ATOM 1458 N N . PHE B 1 48 ? -10.906 1.653 -2.951 1 95.62 48 PHE B N 1
ATOM 1459 C CA . PHE B 1 48 ? -9.516 1.257 -2.773 1 95.62 48 PHE B CA 1
ATOM 1460 C C . PHE B 1 48 ? -8.617 1.993 -3.756 1 95.62 48 PHE B C 1
ATOM 1462 O O . PHE B 1 48 ? -8.492 1.595 -4.914 1 95.62 48 PHE B O 1
ATOM 1469 N N . THR B 1 49 ? -8 3.072 -3.271 1 96.94 49 THR B N 1
ATOM 1470 C CA . THR B 1 49 ? -7.258 3.969 -4.152 1 96.94 49 THR B CA 1
ATOM 1471 C C . THR B 1 49 ? -5.781 4 -3.775 1 96.94 49 THR B C 1
ATOM 1473 O O . THR B 1 49 ? -5.438 4.051 -2.592 1 96.94 49 THR B O 1
ATOM 1476 N N . SER B 1 50 ? -4.91 3.973 -4.77 1 98 50 SER B N 1
ATOM 1477 C CA . SER B 1 50 ? -3.469 4.016 -4.559 1 98 50 SER B CA 1
ATOM 1478 C C . SER B 1 50 ? -2.863 5.289 -5.137 1 98 50 SER B C 1
ATOM 1480 O O . SER B 1 50 ? -3.385 5.844 -6.109 1 98 50 SER B O 1
ATOM 1482 N N . GLY B 1 51 ? -1.766 5.668 -4.477 1 97.12 51 GLY B N 1
ATOM 1483 C CA . GLY B 1 51 ? -1.047 6.82 -4.996 1 97.12 51 GLY B CA 1
ATOM 1484 C C . GLY B 1 51 ? 0.257 7.09 -4.27 1 97.12 51 GLY B C 1
ATOM 1485 O O . GLY B 1 51 ? 0.782 6.211 -3.58 1 97.12 51 GLY B O 1
ATOM 1486 N N . PHE B 1 52 ? 0.803 8.227 -4.551 1 97.69 52 PHE B N 1
ATOM 1487 C CA . PHE B 1 52 ? 2.07 8.648 -3.963 1 97.69 52 PHE B CA 1
ATOM 1488 C C . PHE B 1 52 ? 1.956 10.047 -3.377 1 97.69 52 PHE B C 1
ATOM 1490 O O . PHE B 1 52 ? 1.131 10.852 -3.82 1 97.69 52 PHE B O 1
ATOM 1497 N N . TYR B 1 53 ? 2.672 10.234 -2.336 1 97.06 53 TYR B N 1
ATOM 1498 C CA . TYR B 1 53 ? 2.807 11.516 -1.653 1 97.06 53 TYR B CA 1
ATOM 1499 C C . TYR B 1 53 ? 4.234 12.047 -1.754 1 97.06 53 TYR B C 1
ATOM 1501 O O . TYR B 1 53 ? 5.191 11.305 -1.522 1 97.06 53 TYR B O 1
ATOM 1509 N N . ARG B 1 54 ? 4.379 13.312 -2.129 1 97.88 54 ARG B N 1
ATOM 1510 C CA . ARG B 1 54 ? 5.668 13.992 -2.176 1 97.88 54 ARG B CA 1
ATOM 1511 C C . ARG B 1 54 ? 5.645 15.273 -1.346 1 97.88 54 ARG B C 1
ATOM 1513 O O . ARG B 1 54 ? 4.664 16.016 -1.378 1 97.88 54 ARG B O 1
ATOM 1520 N N . ILE B 1 55 ? 6.73 15.5 -0.629 1 98.31 55 ILE B N 1
ATOM 1521 C CA . ILE B 1 55 ? 6.855 16.734 0.131 1 98.31 55 ILE B CA 1
ATOM 1522 C C . ILE B 1 55 ? 8.305 17.219 0.091 1 98.31 55 ILE B C 1
ATOM 1524 O O . ILE B 1 55 ? 9.234 16.422 0.122 1 98.31 55 ILE B O 1
ATOM 1528 N N . VAL B 1 56 ? 8.508 18.5 -0.043 1 98.5 56 VAL B N 1
ATOM 1529 C CA . VAL B 1 56 ? 9.812 19.141 0.085 1 98.5 56 VAL B CA 1
ATOM 1530 C C . VAL B 1 56 ? 9.766 20.188 1.207 1 98.5 56 VAL B C 1
ATOM 1532 O O . VAL B 1 56 ? 8.695 20.5 1.729 1 98.5 56 VAL B O 1
ATOM 1535 N N . ALA B 1 57 ? 10.945 20.625 1.571 1 98.44 57 ALA B N 1
ATOM 1536 C CA . ALA B 1 57 ? 11.016 21.594 2.654 1 98.44 57 ALA B CA 1
ATOM 1537 C C . ALA B 1 57 ? 10.102 22.797 2.379 1 98.44 57 ALA B C 1
ATOM 1539 O O . ALA B 1 57 ? 10.016 23.266 1.244 1 98.44 57 ALA B O 1
ATOM 1540 N N . GLY B 1 58 ? 9.391 23.25 3.336 1 98.06 58 GLY B N 1
ATOM 1541 C CA . GLY B 1 58 ? 8.422 24.328 3.273 1 98.06 58 GLY B CA 1
ATOM 1542 C C . GLY B 1 58 ? 7.473 24.344 4.461 1 98.06 58 GLY B C 1
ATOM 1543 O O . GLY B 1 58 ? 7.848 23.953 5.566 1 98.06 58 GLY B O 1
ATOM 1544 N N . ARG B 1 59 ? 6.324 24.906 4.297 1 97.75 59 ARG B N 1
ATOM 1545 C CA . ARG B 1 59 ? 5.367 25.016 5.391 1 97.75 59 ARG B CA 1
ATOM 1546 C C . ARG B 1 59 ? 4.844 23.641 5.797 1 97.75 59 ARG B C 1
ATOM 1548 O O . ARG B 1 59 ? 4.785 22.719 4.977 1 97.75 59 ARG B O 1
ATOM 1555 N N . SER B 1 60 ? 4.473 23.516 7.008 1 98.38 60 SER B N 1
ATOM 1556 C CA . SER B 1 60 ? 3.785 22.297 7.453 1 98.38 60 SER B CA 1
ATOM 1557 C C . SER B 1 60 ? 2.453 22.125 6.734 1 98.38 60 SER B C 1
ATOM 1559 O O . SER B 1 60 ? 1.738 23.109 6.496 1 98.38 60 SER B O 1
ATOM 1561 N N . ARG B 1 61 ? 2.1 20.859 6.48 1 98.38 61 ARG B N 1
ATOM 1562 C CA . ARG B 1 61 ? 0.867 20.531 5.766 1 98.38 61 ARG B CA 1
ATOM 1563 C C . ARG B 1 61 ? -0.105 19.766 6.66 1 98.38 61 ARG B C 1
ATOM 1565 O O . ARG B 1 61 ? 0.135 18.609 7 1 98.38 61 ARG B O 1
ATOM 1572 N N . PRO B 1 62 ? -1.2 20.406 7.07 1 98.5 62 PRO B N 1
ATOM 1573 C CA . PRO B 1 62 ? -2.17 19.703 7.914 1 98.5 62 PRO B CA 1
ATOM 1574 C C . PRO B 1 62 ? -3.031 18.719 7.129 1 98.5 62 PRO B C 1
ATOM 1576 O O . PRO B 1 62 ? -3.293 18.938 5.941 1 98.5 62 PRO B O 1
ATOM 1579 N N . ALA B 1 63 ? -3.402 17.656 7.809 1 98.19 63 ALA B N 1
ATOM 1580 C CA . ALA B 1 63 ? -4.344 16.703 7.238 1 98.19 63 ALA B CA 1
ATOM 1581 C C . ALA B 1 63 ? -5.211 16.078 8.32 1 98.19 63 ALA B C 1
ATOM 1583 O O . ALA B 1 63 ? -4.734 15.789 9.422 1 98.19 63 ALA B O 1
ATOM 1584 N N . GLU B 1 64 ? -6.441 15.914 7.969 1 98.06 64 GLU B N 1
ATOM 1585 C CA . GLU B 1 64 ? -7.406 15.164 8.766 1 98.06 64 GLU B CA 1
ATOM 1586 C C . GLU B 1 64 ? -8.023 14.023 7.961 1 98.06 64 GLU B C 1
ATOM 1588 O O . GLU B 1 64 ? -8.352 14.195 6.789 1 98.06 64 GLU B O 1
ATOM 1593 N N . TYR B 1 65 ? -8.25 12.945 8.656 1 97.94 65 TYR B N 1
ATOM 1594 C CA . TYR B 1 65 ? -8.617 11.742 7.91 1 97.94 65 TYR B CA 1
ATOM 1595 C C . TYR B 1 65 ? -10.023 11.281 8.273 1 97.94 65 TYR B C 1
ATOM 1597 O O . TYR B 1 65 ? -10.305 10.969 9.43 1 97.94 65 TYR B O 1
ATOM 1605 N N . SER B 1 66 ? -10.891 11.195 7.301 1 97.25 66 SER B N 1
ATOM 1606 C CA . SER B 1 66 ? -12.203 10.57 7.426 1 97.25 66 SER B CA 1
ATOM 1607 C C . SER B 1 66 ? -12.234 9.203 6.742 1 97.25 66 SER B C 1
ATOM 1609 O O . SER B 1 66 ? -13.305 8.672 6.457 1 97.25 66 SER B O 1
ATOM 1611 N N . PHE B 1 67 ? -11.133 8.672 6.391 1 97.38 67 PHE B N 1
ATOM 1612 C CA . PHE B 1 67 ? -10.883 7.387 5.738 1 97.38 67 PHE B CA 1
ATOM 1613 C C . PHE B 1 67 ? -9.609 6.746 6.281 1 97.38 67 PHE B C 1
ATOM 1615 O O . PHE B 1 67 ? -8.82 7.398 6.969 1 97.38 67 PHE B O 1
ATOM 1622 N N . GLU B 1 68 ? -9.398 5.457 6.031 1 97.88 68 GLU B N 1
ATOM 1623 C CA . GLU B 1 68 ? -8.156 4.777 6.371 1 97.88 68 GLU B CA 1
ATOM 1624 C C . GLU B 1 68 ? -7.102 4.984 5.285 1 97.88 68 GLU B C 1
ATOM 1626 O O . GLU B 1 68 ? -7.414 4.938 4.094 1 97.88 68 GLU B O 1
ATOM 1631 N N . GLU B 1 69 ? -5.891 5.129 5.676 1 98.69 69 GLU B N 1
ATOM 1632 C CA . GLU B 1 69 ? -4.773 5.223 4.738 1 98.69 69 GLU B CA 1
ATOM 1633 C C . GLU B 1 69 ? -3.529 4.535 5.297 1 98.69 69 GLU B C 1
ATOM 1635 O O . GLU B 1 69 ? -3.139 4.777 6.441 1 98.69 69 GLU B O 1
ATOM 1640 N N . ALA B 1 70 ? -2.967 3.67 4.527 1 98.81 70 ALA B N 1
ATOM 1641 C CA . ALA B 1 70 ? -1.663 3.07 4.801 1 98.81 70 ALA B CA 1
ATOM 1642 C C . ALA B 1 70 ? -0.571 3.725 3.961 1 98.81 70 ALA B C 1
ATOM 1644 O O . ALA B 1 70 ? -0.727 3.889 2.748 1 98.81 70 ALA B O 1
ATOM 1645 N N . LYS B 1 71 ? 0.509 4.133 4.602 1 98.88 71 LYS B N 1
ATOM 1646 C CA . LYS B 1 71 ? 1.649 4.707 3.895 1 98.88 71 LYS B CA 1
ATOM 1647 C C . LYS B 1 71 ? 2.92 3.9 4.148 1 98.88 71 LYS B C 1
ATOM 1649 O O . LYS B 1 71 ? 3.16 3.449 5.273 1 98.88 71 LYS B O 1
ATOM 1654 N N . LEU B 1 72 ? 3.721 3.752 3.186 1 98.88 72 LEU B N 1
ATOM 1655 C CA . LEU B 1 72 ? 5.105 3.305 3.273 1 98.88 72 LEU B CA 1
ATOM 1656 C C . LEU B 1 72 ? 6.059 4.375 2.748 1 98.88 72 LEU B C 1
ATOM 1658 O O . LEU B 1 72 ? 5.957 4.785 1.591 1 98.88 72 LEU B O 1
ATOM 1662 N N . VAL B 1 73 ? 6.965 4.82 3.627 1 98.88 73 VAL B N 1
ATOM 1663 C CA . VAL B 1 73 ? 7.957 5.797 3.182 1 98.88 73 VAL B CA 1
ATOM 1664 C C . VAL B 1 73 ? 8.992 5.109 2.287 1 98.88 73 VAL B C 1
ATOM 1666 O O . VAL B 1 73 ? 9.562 4.082 2.662 1 98.88 73 VAL B O 1
ATOM 1669 N N . LEU B 1 74 ? 9.203 5.715 1.083 1 98.75 74 LEU B N 1
ATOM 1670 C CA . LEU B 1 74 ? 10.07 5.078 0.09 1 98.75 74 LEU B CA 1
ATOM 1671 C C . LEU B 1 74 ? 11.406 5.809 -0.015 1 98.75 74 LEU B C 1
ATOM 1673 O O . LEU B 1 74 ? 12.438 5.188 -0.282 1 98.75 74 LEU B O 1
ATOM 1677 N N . ARG B 1 75 ? 11.414 7.109 0.081 1 98.56 75 ARG B N 1
ATOM 1678 C CA . ARG B 1 75 ? 12.609 7.93 -0.093 1 98.56 75 ARG B CA 1
ATOM 1679 C C . ARG B 1 75 ? 12.578 9.141 0.836 1 98.56 75 ARG B C 1
ATOM 1681 O O . ARG B 1 75 ? 11.508 9.656 1.162 1 98.56 75 ARG B O 1
ATOM 1688 N N . GLY B 1 76 ? 13.773 9.617 1.252 1 98.69 76 GLY B N 1
ATOM 1689 C CA . GLY B 1 76 ? 13.906 10.828 2.041 1 98.69 76 GLY B CA 1
ATOM 1690 C C . GLY B 1 76 ? 13.414 10.664 3.469 1 98.69 76 GLY B C 1
ATOM 1691 O O . GLY B 1 76 ? 13.773 9.703 4.148 1 98.69 76 GLY B O 1
ATOM 1692 N N . GLU B 1 77 ? 12.75 11.68 3.912 1 98.88 77 GLU B N 1
ATOM 1693 C CA . GLU B 1 77 ? 12.219 11.711 5.273 1 98.88 77 GLU B CA 1
ATOM 1694 C C . GLU B 1 77 ? 10.969 12.578 5.359 1 98.88 77 GLU B C 1
ATOM 1696 O O . GLU B 1 77 ? 10.828 13.547 4.609 1 98.88 77 GLU B O 1
ATOM 1701 N N . ILE B 1 78 ? 10.102 12.234 6.242 1 98.94 78 ILE B N 1
ATOM 1702 C CA . ILE B 1 78 ? 8.875 12.977 6.52 1 98.94 78 ILE B CA 1
ATOM 1703 C C . ILE B 1 78 ? 8.672 13.086 8.023 1 98.94 78 ILE B C 1
ATOM 1705 O O . ILE B 1 78 ? 8.656 12.078 8.734 1 98.94 78 ILE B O 1
ATOM 1709 N N . ASP B 1 79 ? 8.539 14.25 8.492 1 98.94 79 ASP B N 1
ATOM 1710 C CA . ASP B 1 79 ? 8.117 14.461 9.867 1 98.94 79 ASP B CA 1
ATOM 1711 C C . ASP B 1 79 ? 6.598 14.586 9.969 1 98.94 79 ASP B C 1
ATOM 1713 O O . ASP B 1 79 ? 5.977 15.32 9.203 1 98.94 79 ASP B O 1
ATOM 1717 N N . ILE B 1 80 ? 6.062 13.812 10.883 1 98.94 80 ILE B N 1
ATOM 1718 C CA . ILE B 1 80 ? 4.613 13.797 11.055 1 98.94 80 ILE B CA 1
ATOM 1719 C C . ILE B 1 80 ? 4.266 14.102 12.508 1 98.94 80 ILE B C 1
ATOM 1721 O O . ILE B 1 80 ? 4.461 13.258 13.391 1 98.94 80 ILE B O 1
ATOM 1725 N N . LEU B 1 81 ? 3.754 15.273 12.742 1 98.81 81 LEU B N 1
ATOM 1726 C CA . LEU B 1 81 ? 3.199 15.578 14.055 1 98.81 81 LEU B CA 1
ATOM 1727 C C . LEU B 1 81 ? 1.843 14.906 14.242 1 98.81 81 LEU B C 1
ATOM 1729 O O . LEU B 1 81 ? 0.895 15.203 13.508 1 98.81 81 LEU B O 1
ATOM 1733 N N . ASP B 1 82 ? 1.814 13.992 15.148 1 98.62 82 ASP B N 1
ATOM 1734 C CA . ASP B 1 82 ? 0.567 13.344 15.539 1 98.62 82 ASP B CA 1
ATOM 1735 C C . ASP B 1 82 ? -0.187 14.18 16.562 1 98.62 82 ASP B C 1
ATOM 1737 O O . ASP B 1 82 ? 0.207 14.242 17.734 1 98.62 82 ASP B O 1
ATOM 1741 N N . GLU B 1 83 ? -1.304 14.711 16.219 1 98.12 83 GLU B N 1
ATOM 1742 C CA . GLU B 1 83 ? -1.969 15.672 17.078 1 98.12 83 GLU B CA 1
ATOM 1743 C C . GLU B 1 83 ? -2.641 14.977 18.266 1 98.12 83 GLU B C 1
ATOM 1745 O O . GLU B 1 83 ? -2.945 15.609 19.281 1 98.12 83 GLU B O 1
ATOM 1750 N N . ALA B 1 84 ? -2.945 13.719 18.062 1 97.88 84 ALA B N 1
ATOM 1751 C CA . ALA B 1 84 ? -3.531 12.969 19.172 1 97.88 84 ALA B CA 1
ATOM 1752 C C . ALA B 1 84 ? -2.541 12.836 20.328 1 97.88 84 ALA B C 1
ATOM 1754 O O . ALA B 1 84 ? -2.934 12.867 21.5 1 97.88 84 ALA B O 1
ATOM 1755 N N . THR B 1 85 ? -1.246 12.734 20.016 1 97.62 85 THR B N 1
ATOM 1756 C CA . THR B 1 85 ? -0.25 12.445 21.031 1 97.62 85 THR B CA 1
ATOM 1757 C C . THR B 1 85 ? 0.635 13.656 21.297 1 97.62 85 THR B C 1
ATOM 1759 O O . THR B 1 85 ? 1.327 13.727 22.312 1 97.62 85 THR B O 1
ATOM 1762 N N . GLY B 1 86 ? 0.681 14.484 20.375 1 97.5 86 GLY B N 1
ATOM 1763 C CA . GLY B 1 86 ? 1.59 15.617 20.453 1 97.5 86 GLY B CA 1
ATOM 1764 C C . GLY B 1 86 ? 3.018 15.266 20.078 1 97.5 86 GLY B C 1
ATOM 1765 O O . GLY B 1 86 ? 3.924 16.094 20.219 1 97.5 86 GLY B O 1
ATOM 1766 N N . ARG B 1 87 ? 3.254 14.086 19.594 1 97.94 87 ARG B N 1
ATOM 1767 C CA . ARG B 1 87 ? 4.59 13.625 19.234 1 97.94 87 ARG B CA 1
ATOM 1768 C C . ARG B 1 87 ? 4.82 13.742 17.734 1 97.94 87 ARG B C 1
ATOM 1770 O O . ARG B 1 87 ? 3.912 13.484 16.938 1 97.94 87 ARG B O 1
ATOM 1777 N N . THR B 1 88 ? 6.062 14.086 17.438 1 98.62 88 THR B N 1
ATOM 1778 C CA . THR B 1 88 ? 6.469 14.078 16.031 1 98.62 88 THR B CA 1
ATOM 1779 C C . THR B 1 88 ? 7.188 12.781 15.68 1 98.62 88 THR B C 1
ATOM 1781 O O . THR B 1 88 ? 8.18 12.422 16.312 1 98.62 88 THR B O 1
ATOM 1784 N N . ILE B 1 89 ? 6.688 12.172 14.734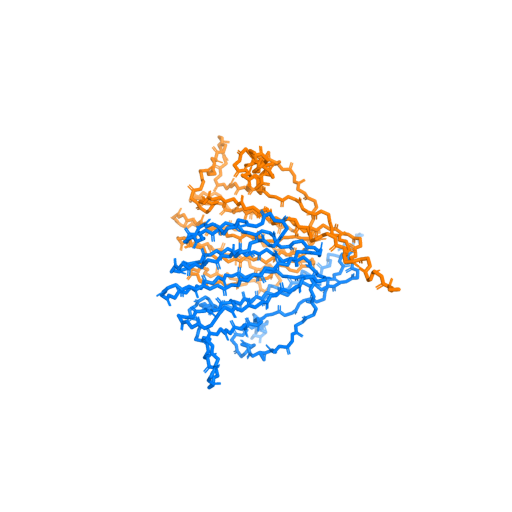 1 98.62 89 ILE B N 1
ATOM 1785 C CA . ILE B 1 89 ? 7.312 10.969 14.18 1 98.62 89 ILE B CA 1
ATOM 1786 C C . ILE B 1 89 ? 8.281 11.359 13.07 1 98.62 89 ILE B C 1
ATOM 1788 O O . ILE B 1 89 ? 7.902 12.055 12.125 1 98.62 89 ILE B O 1
ATOM 1792 N N . HIS B 1 90 ? 9.516 10.969 13.242 1 98.88 90 HIS B N 1
ATOM 1793 C CA . HIS B 1 90 ? 10.477 11.078 12.148 1 98.88 90 HIS B CA 1
ATOM 1794 C C . HIS B 1 90 ? 10.492 9.82 11.297 1 98.88 90 HIS B C 1
ATOM 1796 O O . HIS B 1 90 ? 11.117 8.82 11.656 1 98.88 90 HIS B O 1
ATOM 1802 N N . ALA B 1 91 ? 9.773 9.906 10.164 1 98.81 91 ALA B N 1
ATOM 1803 C CA . ALA B 1 91 ? 9.609 8.734 9.312 1 98.81 91 ALA B CA 1
ATOM 1804 C C . ALA B 1 91 ? 10.68 8.688 8.227 1 98.81 91 ALA B C 1
ATOM 1806 O O . ALA B 1 91 ? 10.93 9.688 7.551 1 98.81 91 ALA B O 1
ATOM 1807 N N . VAL B 1 92 ? 11.305 7.504 8.078 1 98.81 92 VAL B N 1
ATOM 1808 C CA . VAL B 1 92 ? 12.367 7.273 7.105 1 98.81 92 VAL B CA 1
ATOM 1809 C C . VAL B 1 92 ? 12.008 6.078 6.227 1 98.81 92 VAL B C 1
ATOM 1811 O O . VAL B 1 92 ? 11.031 5.367 6.5 1 98.81 92 VAL B O 1
ATOM 1814 N N . PRO B 1 93 ? 12.742 5.902 5.086 1 98.75 93 PRO B N 1
ATOM 1815 C CA . PRO B 1 93 ? 12.391 4.809 4.172 1 98.75 93 PRO B CA 1
ATOM 1816 C C . PRO B 1 93 ? 12.258 3.467 4.887 1 98.75 93 PRO B C 1
ATOM 1818 O O . PRO B 1 93 ? 13.133 3.082 5.664 1 98.75 93 PRO B O 1
ATOM 1821 N N . GLY B 1 94 ? 11.141 2.84 4.605 1 98.56 94 GLY B N 1
ATOM 1822 C CA . GLY B 1 94 ? 10.867 1.546 5.207 1 98.56 94 GLY B CA 1
ATOM 1823 C C . GLY B 1 94 ? 9.875 1.622 6.355 1 98.56 94 GLY B C 1
ATOM 1824 O O . GLY B 1 94 ? 9.328 0.602 6.781 1 98.56 94 GLY B O 1
ATOM 1825 N N . ASP B 1 95 ? 9.617 2.838 6.891 1 98.56 95 ASP B N 1
ATOM 1826 C CA . ASP B 1 95 ? 8.617 2.998 7.945 1 98.56 95 ASP B CA 1
ATOM 1827 C C . ASP B 1 95 ? 7.203 2.9 7.383 1 98.56 95 ASP B C 1
ATOM 1829 O O . ASP B 1 95 ? 6.918 3.438 6.309 1 98.56 95 ASP B O 1
ATOM 1833 N N . TYR B 1 96 ? 6.426 2.189 8.102 1 98.62 96 TYR B N 1
ATOM 1834 C CA . TYR B 1 96 ? 5 2.057 7.828 1 98.62 96 TYR B CA 1
ATOM 1835 C C . TYR B 1 96 ? 4.176 2.916 8.781 1 98.62 96 TYR B C 1
ATOM 1837 O O . TYR B 1 96 ? 4.457 2.965 9.984 1 98.62 96 TYR B O 1
ATOM 1845 N N . ILE B 1 97 ? 3.166 3.664 8.188 1 98.75 97 ILE B N 1
ATOM 1846 C CA . ILE B 1 97 ? 2.277 4.492 9 1 98.75 97 ILE B CA 1
ATOM 1847 C C . ILE B 1 97 ? 0.824 4.203 8.633 1 98.75 97 ILE B C 1
ATOM 1849 O O . ILE B 1 97 ? 0.459 4.223 7.453 1 98.75 97 ILE B O 1
ATOM 1853 N N . MET B 1 98 ? -0.024 3.965 9.609 1 98.69 98 MET B N 1
ATOM 1854 C CA . MET B 1 98 ? -1.468 3.834 9.43 1 98.69 98 MET B CA 1
ATOM 1855 C C . MET B 1 98 ? -2.195 5.07 9.953 1 98.69 98 MET B C 1
ATOM 1857 O O . MET B 1 98 ? -2.086 5.402 11.133 1 98.69 98 MET B O 1
ATOM 1861 N N . PHE B 1 99 ? -2.865 5.738 9.031 1 98.62 99 PHE B N 1
ATOM 1862 C CA . PHE B 1 99 ? -3.773 6.828 9.359 1 98.62 99 PHE B CA 1
ATOM 1863 C C . PHE B 1 99 ? -5.203 6.32 9.5 1 98.62 99 PHE B C 1
ATOM 1865 O O . PHE B 1 99 ? -5.789 5.832 8.531 1 98.62 99 PHE B O 1
ATOM 1872 N N . HIS B 1 100 ? -5.723 6.418 10.695 1 98.19 100 HIS B N 1
ATOM 1873 C CA . HIS B 1 100 ? -7.062 5.918 10.984 1 98.19 100 HIS B CA 1
ATOM 1874 C C . HIS B 1 100 ? -8.109 7.008 10.805 1 98.19 100 HIS B C 1
ATOM 1876 O O . HIS B 1 100 ? -7.781 8.195 10.812 1 98.19 100 HIS B O 1
ATOM 1882 N N . VAL B 1 101 ? -9.367 6.539 10.609 1 97.81 101 VAL B N 1
ATOM 1883 C CA . VAL B 1 101 ? -10.453 7.516 10.672 1 97.81 101 VAL B CA 1
ATOM 1884 C C . VAL B 1 101 ? -10.359 8.305 11.977 1 97.81 101 VAL B C 1
ATOM 1886 O O . VAL B 1 101 ? -10.297 7.719 13.055 1 97.81 101 VAL B O 1
ATOM 1889 N N . GLY B 1 102 ? -10.266 9.664 11.859 1 98 102 GLY B N 1
ATOM 1890 C CA . GLY B 1 102 ? -10.18 10.531 13.023 1 98 102 GLY B CA 1
ATOM 1891 C C . GLY B 1 102 ? -8.766 11.023 13.289 1 98 102 GLY B C 1
ATOM 1892 O O . GLY B 1 102 ? -8.562 11.906 14.117 1 98 102 GLY B O 1
ATOM 1893 N N . SER B 1 103 ? -7.73 10.469 12.633 1 98.31 103 SER B N 1
ATOM 1894 C CA . SER B 1 103 ? -6.367 10.953 12.797 1 98.31 103 SER B CA 1
ATOM 1895 C C . SER B 1 103 ? -6.223 12.383 12.273 1 98.31 103 SER B C 1
ATOM 1897 O O . SER B 1 103 ? -6.871 12.758 11.297 1 98.31 103 SER B O 1
ATOM 1899 N N . LYS B 1 104 ? -5.445 13.133 12.914 1 98.69 104 LYS B N 1
ATOM 1900 C CA . LYS B 1 104 ? -5.059 14.492 12.547 1 98.69 104 LYS B CA 1
ATOM 1901 C C . LYS B 1 104 ? -3.551 14.695 12.672 1 98.69 104 LYS B C 1
ATOM 1903 O O . LYS B 1 104 ? -2.957 14.344 13.695 1 98.69 104 LYS B O 1
ATOM 1908 N N . VAL B 1 105 ? -2.973 15.273 11.602 1 98.81 105 VAL B N 1
ATOM 1909 C CA . VAL B 1 105 ? -1.516 15.344 11.594 1 98.81 105 VAL B CA 1
ATOM 1910 C C . VAL B 1 105 ? -1.063 16.641 10.922 1 98.81 105 VAL B C 1
ATOM 1912 O O . VAL B 1 105 ? -1.872 17.344 10.32 1 98.81 105 VAL B O 1
ATOM 1915 N N . GLN B 1 106 ? 0.199 16.922 11.109 1 98.88 106 GLN B N 1
ATOM 1916 C CA . GLN B 1 106 ? 0.956 17.891 10.312 1 98.88 106 GLN B CA 1
ATOM 1917 C C . GLN B 1 106 ? 2.172 17.219 9.664 1 98.88 106 GLN B C 1
ATOM 1919 O O . GLN B 1 106 ? 3.018 16.656 10.359 1 98.88 106 GLN B O 1
ATOM 1924 N N . PHE B 1 107 ? 2.244 17.359 8.312 1 98.88 107 PHE B N 1
ATOM 1925 C CA . PHE B 1 107 ? 3.396 16.828 7.59 1 98.88 107 PHE B CA 1
ATOM 1926 C C . PHE B 1 107 ? 4.438 17.922 7.371 1 98.88 107 PHE B C 1
ATOM 1928 O O . PHE B 1 107 ? 4.09 19.062 7.066 1 98.88 107 PHE B O 1
ATOM 1935 N N . SER B 1 108 ? 5.672 17.578 7.527 1 98.81 108 SER B N 1
ATOM 1936 C CA . SER B 1 108 ? 6.789 18.453 7.195 1 98.81 108 SER B CA 1
ATOM 1937 C C . SER B 1 108 ? 8.039 17.656 6.848 1 98.81 108 SER B C 1
ATOM 1939 O O . SER B 1 108 ? 8.047 16.422 6.969 1 98.81 108 SER B O 1
ATOM 1941 N N . THR B 1 109 ? 9 18.328 6.285 1 98.81 109 THR B N 1
ATOM 1942 C CA . THR B 1 109 ? 10.328 17.766 6.066 1 98.81 109 THR B CA 1
ATOM 1943 C C . THR B 1 109 ? 11.383 18.859 6.008 1 98.81 109 THR B C 1
ATOM 1945 O O . THR B 1 109 ? 11.086 20 5.625 1 98.81 109 THR B O 1
ATOM 1948 N N . GLN B 1 110 ? 12.547 18.469 6.465 1 97.62 110 GLN B N 1
ATOM 1949 C CA . GLN B 1 110 ? 13.664 19.406 6.34 1 97.62 110 GLN B CA 1
ATOM 1950 C C . GLN B 1 110 ? 14.359 19.25 4.992 1 97.62 110 GLN B C 1
ATOM 1952 O O . GLN B 1 110 ? 15.219 20.062 4.637 1 97.62 110 GLN B O 1
ATOM 1957 N N . SER B 1 111 ? 14.055 18.234 4.238 1 98.31 111 SER B N 1
ATOM 1958 C CA . SER B 1 111 ? 14.617 17.938 2.926 1 98.31 111 SER B CA 1
ATOM 1959 C C . SER B 1 111 ? 13.531 17.562 1.926 1 98.31 111 SER B C 1
ATOM 1961 O O . SER B 1 111 ? 12.828 18.422 1.401 1 98.31 111 SER B O 1
ATOM 1963 N N . GLU B 1 112 ? 13.398 16.297 1.633 1 98.38 112 GLU B N 1
ATOM 1964 C CA . GLU B 1 112 ? 12.328 15.781 0.79 1 98.38 112 GLU B CA 1
ATOM 1965 C C . GLU B 1 112 ? 11.836 14.422 1.294 1 98.38 112 GLU B C 1
ATOM 1967 O O . GLU B 1 112 ? 12.562 13.727 2.012 1 98.38 112 GLU B O 1
ATOM 1972 N N . GLY B 1 113 ? 10.648 14.148 0.983 1 98.62 113 GLY B N 1
ATOM 1973 C CA . GLY B 1 113 ? 10.047 12.867 1.313 1 98.62 113 GLY B CA 1
ATOM 1974 C C . GLY B 1 113 ? 9.109 12.352 0.235 1 98.62 113 GLY B C 1
ATOM 1975 O O . GLY B 1 113 ? 8.484 13.133 -0.476 1 98.62 113 GLY B O 1
ATOM 1976 N N . PHE B 1 114 ? 9.062 11.023 0.119 1 98.56 114 PHE B N 1
ATOM 1977 C CA . PHE B 1 114 ? 8.25 10.328 -0.872 1 98.56 114 PHE B CA 1
ATOM 1978 C C . PHE B 1 114 ? 7.684 9.031 -0.297 1 98.56 114 PHE B C 1
ATOM 1980 O O . PHE B 1 114 ? 8.422 8.234 0.286 1 98.56 114 PHE B O 1
ATOM 1987 N N . ALA B 1 115 ? 6.355 8.922 -0.41 1 98.81 115 ALA B N 1
ATOM 1988 C CA . ALA B 1 115 ? 5.703 7.754 0.183 1 98.81 115 ALA B CA 1
ATOM 1989 C C . ALA B 1 115 ? 4.645 7.18 -0.756 1 98.81 115 ALA B C 1
ATOM 1991 O O . ALA B 1 115 ? 4.055 7.91 -1.555 1 98.81 115 ALA B O 1
ATOM 1992 N N . PHE B 1 116 ? 4.496 5.855 -0.706 1 98.81 116 PHE B N 1
ATOM 1993 C CA . PHE B 1 116 ? 3.375 5.152 -1.316 1 98.81 116 PHE B CA 1
ATOM 1994 C C . PHE B 1 116 ? 2.199 5.07 -0.352 1 98.81 116 PHE B C 1
ATOM 1996 O O . PHE B 1 116 ? 2.387 4.836 0.845 1 98.81 116 PHE B O 1
ATOM 2003 N N . TYR B 1 117 ? 0.978 5.25 -0.892 1 98.69 117 TYR B N 1
ATOM 2004 C CA . TYR B 1 117 ? -0.158 5.074 0.006 1 98.69 117 TYR B CA 1
ATOM 2005 C C . TYR B 1 117 ? -1.279 4.301 -0.677 1 98.69 117 TYR B C 1
ATOM 2007 O O . TYR B 1 117 ? -1.374 4.293 -1.907 1 98.69 117 TYR B O 1
ATOM 2015 N N . VAL B 1 118 ? -2.086 3.613 0.073 1 98.56 118 VAL B N 1
ATOM 2016 C CA . VAL B 1 118 ? -3.387 3.055 -0.276 1 98.56 118 VAL B CA 1
ATOM 2017 C C . VAL B 1 118 ? -4.449 3.572 0.693 1 98.56 118 VAL B C 1
ATOM 2019 O O . VAL B 1 118 ? -4.227 3.602 1.905 1 98.56 118 VAL B O 1
ATOM 2022 N N . VAL B 1 119 ? -5.555 3.967 0.17 1 98 119 VAL B N 1
ATOM 2023 C CA . VAL B 1 119 ? -6.539 4.656 0.999 1 98 119 VAL B CA 1
ATOM 2024 C C . VAL B 1 119 ? -7.941 4.16 0.657 1 98 119 VAL B C 1
ATOM 2026 O O . VAL B 1 119 ? -8.172 3.627 -0.431 1 98 119 VAL B O 1
ATOM 2029 N N . THR B 1 120 ? -8.906 4.336 1.52 1 97.12 120 THR B N 1
ATOM 2030 C CA . THR B 1 120 ? -10.258 3.811 1.339 1 97.12 120 THR B CA 1
ATOM 2031 C C . THR B 1 120 ? -11.203 4.906 0.854 1 97.12 120 THR B C 1
ATOM 2033 O O . THR B 1 120 ? -12.406 4.848 1.102 1 97.12 120 THR B O 1
ATOM 2036 N N . ARG B 1 121 ? -10.781 5.91 0.219 1 95.62 121 ARG B N 1
ATOM 2037 C CA . ARG B 1 121 ? -11.617 6.945 -0.378 1 95.62 121 ARG B CA 1
ATOM 2038 C C . ARG B 1 121 ? -11.539 6.902 -1.9 1 95.62 121 ARG B C 1
ATOM 2040 O O . ARG B 1 121 ? -10.641 6.273 -2.463 1 95.62 121 ARG B O 1
ATOM 2047 N N . PRO B 1 122 ? -12.516 7.598 -2.52 1 94.44 122 PRO B N 1
ATOM 2048 C CA . PRO B 1 122 ? -12.391 7.719 -3.975 1 94.44 122 PRO B CA 1
ATOM 2049 C C . PRO B 1 122 ? -11.148 8.516 -4.391 1 94.44 122 PRO B C 1
ATOM 2051 O O . PRO B 1 122 ? -10.57 9.227 -3.574 1 94.44 122 PRO B O 1
ATOM 2054 N N . GLY B 1 123 ? -10.781 8.281 -5.727 1 93.06 123 GLY B N 1
ATOM 2055 C CA . GLY B 1 123 ? -9.672 9.055 -6.262 1 93.06 123 GLY B CA 1
ATOM 2056 C C . GLY B 1 123 ? -10 10.531 -6.426 1 93.06 123 GLY B C 1
ATOM 2057 O O . GLY B 1 123 ? -11.148 10.891 -6.676 1 93.06 123 GLY B O 1
ATOM 2058 N N . ASN B 1 124 ? -9.281 11.461 -6.172 1 78.81 124 ASN B N 1
ATOM 2059 C CA . ASN B 1 124 ? -9.484 12.883 -6.414 1 78.81 124 ASN B CA 1
ATOM 2060 C C . ASN B 1 124 ? -8.859 13.32 -7.738 1 78.81 124 ASN B C 1
ATOM 2062 O O . ASN B 1 124 ? -9.391 14.195 -8.414 1 78.81 124 ASN B O 1
ATOM 2066 N N . ASN B 1 125 ? -7.496 12.945 -8.305 1 60.94 125 ASN B N 1
ATOM 2067 C CA . ASN B 1 125 ? -6.805 13.422 -9.5 1 60.94 125 ASN B CA 1
ATOM 2068 C C . ASN B 1 125 ? -6.281 12.266 -10.344 1 60.94 125 ASN B C 1
ATOM 2070 O O . ASN B 1 125 ? -5.27 11.656 -10 1 60.94 125 ASN B O 1
ATOM 2074 N N . PRO B 1 126 ? -7.184 11.633 -11.203 1 51.22 126 PRO B N 1
ATOM 2075 C CA . PRO B 1 126 ? -6.668 10.5 -11.961 1 51.22 126 PRO B CA 1
ATOM 2076 C C . PRO B 1 126 ? -5.434 10.852 -12.789 1 51.22 126 PRO B C 1
ATOM 2078 O O . PRO B 1 126 ? -5.543 11.57 -13.789 1 51.22 126 PRO B O 1
ATOM 2081 N N . HIS B 1 127 ? -4.461 11.414 -12.32 1 47.28 127 HIS B N 1
ATOM 2082 C CA . HIS B 1 127 ? -3.389 11.789 -13.234 1 47.28 127 HIS B CA 1
ATOM 2083 C C . HIS B 1 127 ? -2.861 10.57 -13.984 1 47.28 127 HIS B C 1
ATOM 2085 O O . HIS B 1 127 ? -2.594 10.648 -15.188 1 47.28 127 HIS B O 1
ATOM 2091 N N . LEU B 1 128 ? -2.195 9.617 -13.281 1 48.62 128 LEU B N 1
ATOM 2092 C CA . LEU B 1 128 ? -1.156 8.828 -13.938 1 48.62 128 LEU B CA 1
ATOM 2093 C C . LEU B 1 128 ? -1.767 7.707 -14.766 1 48.62 128 LEU B C 1
ATOM 2095 O O . LEU B 1 128 ? -1.091 6.723 -15.078 1 48.62 128 LEU B O 1
ATOM 2099 N N . THR B 1 129 ? -2.953 7.801 -15.008 1 42.88 129 THR B N 1
ATOM 2100 C CA . THR B 1 129 ? -3.559 6.688 -15.727 1 42.88 129 THR B CA 1
ATOM 2101 C C . THR B 1 129 ? -2.855 6.457 -17.062 1 42.88 129 THR B C 1
ATOM 2103 O O . THR B 1 129 ? -3.131 5.477 -17.75 1 42.88 129 THR B O 1
ATOM 2106 N N . ASP B 1 130 ? -2.273 7.398 -17.562 1 41.53 130 ASP B N 1
ATOM 2107 C CA . ASP B 1 130 ? -1.748 7.145 -18.891 1 41.53 130 ASP B CA 1
ATOM 2108 C C . ASP B 1 130 ? -0.793 5.953 -18.891 1 41.53 130 ASP B C 1
ATOM 2110 O O . ASP B 1 130 ? -0.4 5.465 -19.953 1 41.53 130 ASP B O 1
ATOM 2114 N N . ARG B 1 131 ? -0.368 5.625 -17.766 1 41.31 131 ARG B N 1
ATOM 2115 C CA . ARG B 1 131 ? 0.652 4.578 -17.812 1 41.31 131 ARG B CA 1
ATOM 2116 C C . ARG B 1 131 ? 0.065 3.225 -17.422 1 41.31 131 ARG B C 1
ATOM 2118 O O . ARG B 1 131 ? 0.804 2.289 -17.109 1 41.31 131 ARG B O 1
ATOM 2125 N N . VAL B 1 132 ? -1.23 3.201 -17.359 1 40.72 132 VAL B N 1
ATOM 2126 C CA . VAL B 1 132 ? -1.819 1.9 -17.062 1 40.72 132 VAL B CA 1
ATOM 2127 C C . VAL B 1 132 ? -1.705 0.99 -18.281 1 40.72 132 VAL B C 1
ATOM 2129 O O . VAL B 1 132 ? -2.271 1.283 -19.328 1 40.72 132 VAL B O 1
ATOM 2132 N N . GLU B 1 133 ? -0.634 0.353 -18.484 1 40.09 133 GLU B N 1
ATOM 2133 C CA . GLU B 1 133 ? -0.608 -0.676 -19.516 1 40.09 133 GLU B CA 1
ATOM 2134 C C . GLU B 1 133 ? -1.619 -1.78 -19.219 1 40.09 133 GLU B C 1
ATOM 2136 O O . GLU B 1 133 ? -1.527 -2.455 -18.188 1 40.09 133 GLU B O 1
ATOM 2141 N N . GLN B 1 134 ? -2.807 -1.477 -19.609 1 38.72 134 GLN B N 1
ATOM 2142 C CA . GLN B 1 134 ? -3.705 -2.625 -19.562 1 38.72 134 GLN B CA 1
ATOM 2143 C C . GLN B 1 134 ? -3.148 -3.793 -20.375 1 38.72 134 GLN B C 1
ATOM 2145 O O . GLN B 1 134 ? -2.514 -3.59 -21.406 1 38.72 134 GLN B O 1
ATOM 2150 N N . ALA B 1 135 ? -2.986 -4.934 -19.875 1 35.75 135 ALA B N 1
ATOM 2151 C CA . ALA B 1 135 ? -2.686 -6.137 -20.656 1 35.75 135 ALA B CA 1
ATOM 2152 C C . ALA B 1 135 ? -3.756 -6.387 -21.719 1 35.75 135 ALA B C 1
ATOM 2154 O O . ALA B 1 135 ? -4.922 -6.617 -21.375 1 35.75 135 ALA B O 1
ATOM 2155 N N . SER B 1 136 ? -3.848 -5.656 -22.844 1 33.84 136 SER B N 1
ATOM 2156 C CA . SER B 1 136 ? -4.77 -5.965 -23.922 1 33.84 136 SER B CA 1
ATOM 2157 C C . SER B 1 136 ? -4.621 -7.41 -24.375 1 33.84 136 SER B C 1
ATOM 2159 O O . SER B 1 136 ? -3.52 -7.961 -24.375 1 33.84 136 SER B O 1
ATOM 2161 N N . PRO B 1 137 ? -5.73 -8.188 -24.5 1 27.45 137 PRO B N 1
ATOM 2162 C CA . PRO B 1 137 ? -5.766 -9.5 -25.156 1 27.45 137 PRO B CA 1
ATOM 2163 C C . PRO B 1 137 ? -5.324 -9.438 -26.609 1 27.45 137 PRO B C 1
ATOM 2165 O O . PRO B 1 137 ? -6.062 -8.938 -27.469 1 27.45 137 PRO B O 1
ATOM 2168 N N . LYS B 1 138 ? -4.445 -8.734 -27.172 1 32.09 138 LYS B N 1
ATOM 2169 C CA . LYS B 1 138 ? -4.34 -8.797 -28.625 1 32.09 138 LYS B CA 1
ATOM 2170 C C . LYS B 1 138 ? -3.938 -10.195 -29.094 1 32.09 138 LYS B C 1
ATOM 2172 O O . LYS B 1 138 ? -3.049 -10.336 -29.938 1 32.09 138 LYS B O 1
ATOM 2177 N N . ALA B 1 139 ? -3.686 -11.328 -28.297 1 30.34 139 ALA B N 1
ATOM 2178 C CA . ALA B 1 139 ? -2.951 -12.266 -29.156 1 30.34 139 ALA B CA 1
ATOM 2179 C C . ALA B 1 139 ? -3.861 -12.867 -30.219 1 30.34 139 ALA B C 1
ATOM 2181 O O . ALA B 1 139 ? -3.525 -13.891 -30.812 1 30.34 139 ALA B O 1
ATOM 2182 N N . ARG B 1 140 ? -4.98 -12.273 -30.656 1 29.48 140 ARG B N 1
ATOM 2183 C CA . ARG B 1 140 ? -5.48 -13.117 -31.734 1 29.48 140 ARG B CA 1
ATOM 2184 C C . ARG B 1 140 ? -4.648 -12.945 -33 1 29.48 140 ARG B C 1
ATOM 2186 O O . ARG B 1 140 ? -4.699 -11.891 -33.656 1 29.48 140 ARG B O 1
ATOM 2193 N N . LEU B 1 141 ? -3.33 -13.164 -33.031 1 22.56 141 LEU B N 1
ATOM 2194 C CA . LEU B 1 141 ? -3.01 -13.477 -34.406 1 22.56 141 LEU B CA 1
ATOM 2195 C C . LEU B 1 141 ? -3.637 -14.797 -34.844 1 22.56 141 LEU B C 1
ATOM 2197 O O . LEU B 1 141 ? -3.721 -15.734 -34.031 1 22.56 141 LEU B O 1
#

Secondary structure (DSSP, 8-state):
-------PPPPPEEETTGGGS--PPPTT-SEEEEEEEEEE-SSSSSEEEEEEEEEESSS-EEEE-SS-EEEEEEEE-EEEEETTTTEEEEE-TT-EEEE-TT-EEEEE-SSEEEEEEEESS--S---GGGGEEE-------/-------PPPPPEEETTGGGS--PPPTT-SEEEEEEEEEE-SSSSSEEEEEEEEEESSS-EEEE-SS-EEEEEEEE-EEEEETTTTEEEEE-TT-EEEE-TT-EEEEE-SSEEEEEEEESS--S---GGGGEEE-------

pLDDT: mean 87.14, std 21.33, range [21.91, 98.94]

Radius of gyration: 19.57 Å; Cα contacts (8 Å, |Δi|>4): 768; chains: 2; bounding box: 38×62×69 Å

Sequence (282 aa):
MFSAHRMTPVPLTVIKGASHANLPLFPNENAALGDILETKTKTKDGYFTSGFYRIVAGRSRPAEYSFEEAKLVLRGEIDILDEATGRTIHAVPGDYIMFHVGSKVQFSTQSEGFAFYVVTRPGNNPHLTDRVEQASPKARLMFSAHRMTPVPLTVIKGASHANLPLFPNENAALGDILETKTKTKDGYFTSGFYRIVAGRSRPAEYSFEEAKLVLRGEIDILDEATGRTIHAVPGDYIMFHVGSKVQFSTQSEGFAFYVVTRPGNNPHLTDRVEQASPKARL

Organism: NCBI:txid1296121

Foldseek 3Di:
DPPPPPPDDDADWDFPCQQVDDFDADPPGFKGKDWADWDQDDVDGFIKIKTKMKGAADDKDKDADQWKKKKAWAADWKWKQWPVVRDIDIDHGGDIDIDHRGTIIIIHHHGMTMMIMMITHGDDDNPNNVRGPDPDPPPDD/DPPPPPPDDDDDWDFPCQQVDDFDADPPGFKGKAWADWDQDDVDGFIKIKTKMKGAADDKDKDADQWKKKKAWAADWKWKQWPVVRDIDIDHGGDIDIDHRGTIIIIHHHGMTMMIMMITHGDDPNPNNVRGPDPDPPPPD